Protein AF-A0A3D3EWW7-F1 (afdb_monomer_lite)

Secondary structure (DSSP, 8-state):
------GGG---TTS-HHHHHHHHHHHHHHH------SSSSS-HHHHTTSS--GGGGGS-SSS-S----HHHHHHHHIIIII---THHHHHHHHHHHHHHHTT-HHHHHHHHHHHHHHHHHHHHHHHHHHGGG--EE-SSEEEETTEEEEEEETTEEEE-----PPPPTT-TT---GGGHHHHHHHHHHHHHHH--

Sequence (196 aa):
MQISVTLYKYLGPFRSRFMLVDLIDSLSRILKLPYCETGVYPCDKFDRGVCRGWCLALATSQESKHEHDLEKLDALLKEAYLHPNNGIYEMVQKQREAYFEELEFAKADLLDDELRLLQSYREWLNFLYVAKNLQYSSKLYEIESGQLKSARINGKNHHFVIDKPMYRENESLALPLAGMDEMKIIYDYIREQSHA

Foldseek 3Di:
DDPCPDPVCDPPLLNDPVLVVVLVLLLCQQVLADDDPDPDPPDPCVVVVSHVRVVVCVDPDDDDPDPDDVVVNVVSCCVSQQDLDCVSLVVLVVVLVVCVVVVVPVVSVVSVVVSVSSVSSSVLNVLLQCLQVDWDDDPAFTAHRLATQWGQDPNDIDGDDDDRDDDDPVCNRDDDPVCSVSSVVSVVVVVVVVVD

Structure (mmCIF, N/CA/C/O backbone):
data_AF-A0A3D3EWW7-F1
#
_entry.id   AF-A0A3D3EWW7-F1
#
loop_
_atom_site.group_PDB
_atom_site.id
_atom_site.type_symbol
_atom_site.label_atom_id
_atom_site.label_alt_id
_atom_site.label_comp_id
_atom_site.label_asym_id
_atom_site.label_entity_id
_atom_site.label_seq_id
_atom_site.pdbx_PDB_ins_code
_atom_site.Cartn_x
_atom_site.Cartn_y
_atom_site.Cartn_z
_atom_site.occupancy
_atom_site.B_iso_or_equiv
_atom_site.auth_seq_id
_atom_site.auth_comp_id
_atom_site.auth_asym_id
_atom_site.auth_atom_id
_atom_site.pdbx_PDB_model_num
ATOM 1 N N . MET A 1 1 ? -21.213 -27.337 14.039 1.00 32.69 1 MET A N 1
ATOM 2 C CA . MET A 1 1 ? -21.327 -26.043 13.335 1.00 32.69 1 MET A CA 1
ATOM 3 C C . MET A 1 1 ? -19.933 -25.659 12.855 1.00 32.69 1 MET A C 1
ATOM 5 O O . MET A 1 1 ? -19.183 -25.035 13.589 1.00 32.69 1 MET A O 1
ATOM 9 N N . GLN A 1 2 ? -19.525 -26.178 11.695 1.00 26.50 2 GLN A N 1
ATOM 10 C CA . GLN A 1 2 ? -18.205 -25.919 11.115 1.00 26.50 2 GLN A CA 1
ATOM 11 C C . GLN A 1 2 ? -18.279 -24.623 10.312 1.00 26.50 2 GLN A C 1
ATOM 13 O O . GLN A 1 2 ? -18.881 -24.582 9.244 1.00 26.50 2 GLN A O 1
ATOM 18 N N . ILE A 1 3 ? -17.678 -23.562 10.841 1.00 28.95 3 ILE A N 1
ATOM 19 C CA . ILE A 1 3 ? -17.408 -22.345 10.080 1.00 28.95 3 ILE A CA 1
ATOM 20 C C . ILE A 1 3 ? -16.153 -22.636 9.251 1.00 28.95 3 ILE A C 1
ATOM 22 O O . ILE A 1 3 ? -15.035 -22.335 9.654 1.00 28.95 3 ILE A O 1
ATOM 26 N N . SER A 1 4 ? -16.324 -23.294 8.103 1.00 30.66 4 SER A N 1
ATOM 27 C CA . SER A 1 4 ? -15.284 -23.361 7.077 1.00 30.66 4 SER A CA 1
ATOM 28 C C . SER A 1 4 ? -15.350 -22.079 6.245 1.00 30.66 4 SER A C 1
ATOM 30 O O . SER A 1 4 ? -15.870 -22.072 5.128 1.00 30.66 4 SER A O 1
ATOM 32 N N . VAL A 1 5 ? -14.863 -20.965 6.799 1.00 38.50 5 VAL A N 1
ATOM 33 C CA . VAL A 1 5 ? -14.570 -19.786 5.976 1.00 38.50 5 VAL A CA 1
ATOM 34 C C . VAL A 1 5 ? -13.307 -20.112 5.196 1.00 38.50 5 VAL A C 1
ATOM 36 O O . VAL A 1 5 ? -12.191 -20.162 5.697 1.00 38.50 5 VAL A O 1
ATOM 39 N N . THR A 1 6 ? -13.547 -20.444 3.945 1.00 36.12 6 THR A N 1
ATOM 40 C CA . THR A 1 6 ? -12.596 -20.813 2.914 1.00 36.12 6 THR A CA 1
ATOM 41 C C . THR A 1 6 ? -11.447 -19.812 2.785 1.00 36.12 6 THR A C 1
ATOM 43 O O . THR A 1 6 ? -11.619 -18.729 2.222 1.00 36.12 6 THR A O 1
ATOM 46 N N . LEU A 1 7 ? -10.261 -20.226 3.244 1.00 41.25 7 LEU A N 1
ATOM 47 C CA . LEU A 1 7 ? -8.978 -19.510 3.168 1.00 41.25 7 LEU A CA 1
ATOM 48 C C . LEU A 1 7 ? -8.615 -19.048 1.739 1.00 41.25 7 LEU A C 1
ATOM 50 O O . LEU A 1 7 ? -7.883 -18.083 1.564 1.00 41.25 7 LEU A O 1
ATOM 54 N N . TYR A 1 8 ? -9.161 -19.691 0.699 1.00 41.56 8 TYR A N 1
ATOM 55 C CA . TYR A 1 8 ? -8.890 -19.349 -0.702 1.00 41.56 8 TYR A CA 1
ATOM 56 C C . TYR A 1 8 ? -9.584 -18.070 -1.201 1.00 41.56 8 TYR A C 1
ATOM 58 O O . TYR A 1 8 ? -9.239 -17.595 -2.285 1.00 41.56 8 TYR A O 1
ATOM 66 N N . LYS A 1 9 ? -10.543 -17.508 -0.448 1.00 42.47 9 LYS A N 1
ATOM 67 C CA . LYS A 1 9 ? -11.195 -16.222 -0.769 1.00 42.47 9 LYS A CA 1
ATOM 68 C C . LYS A 1 9 ? -10.559 -15.028 -0.061 1.00 42.47 9 LYS A C 1
ATOM 70 O O . LYS A 1 9 ? -10.796 -13.898 -0.477 1.00 42.47 9 LYS A O 1
ATOM 75 N N . TYR A 1 10 ? -9.774 -15.261 0.991 1.00 46.62 10 TYR A N 1
ATOM 76 C CA . TYR A 1 10 ? -9.160 -14.175 1.736 1.00 46.62 10 TYR A CA 1
ATOM 77 C C . TYR A 1 10 ? -7.930 -13.656 0.985 1.00 46.62 10 TYR A C 1
ATOM 79 O O . TYR A 1 10 ? -7.008 -14.404 0.662 1.00 46.62 10 TYR A O 1
ATOM 87 N N . LEU A 1 11 ? -7.967 -12.373 0.641 1.00 55.47 11 LEU A N 1
ATOM 88 C CA . LEU A 1 11 ? -7.085 -11.715 -0.326 1.00 55.47 11 LEU A CA 1
ATOM 89 C C . LEU A 1 11 ? -6.016 -10.844 0.341 1.00 55.47 11 LEU A C 1
ATOM 91 O O . LEU A 1 11 ? -5.484 -9.920 -0.272 1.00 55.47 11 LEU A O 1
ATOM 95 N N . GLY A 1 12 ? -5.707 -11.142 1.606 1.00 61.72 12 GLY A N 1
ATOM 96 C CA . GLY A 1 12 ? -4.858 -10.280 2.414 1.00 61.72 12 GLY A CA 1
ATOM 97 C C . GLY A 1 12 ? -5.477 -8.883 2.581 1.00 61.72 12 GLY A C 1
ATOM 98 O O . GLY A 1 12 ? -6.665 -8.688 2.310 1.00 61.72 12 GLY A O 1
ATOM 99 N N . PRO A 1 13 ? -4.681 -7.892 2.999 1.00 65.12 13 PRO A N 1
ATOM 100 C CA . PRO A 1 13 ? -5.158 -6.523 3.187 1.00 65.12 13 PRO A CA 1
ATOM 101 C C . PRO A 1 13 ? -5.580 -5.840 1.887 1.00 65.12 13 PRO A C 1
ATOM 103 O O . PRO A 1 13 ? -6.449 -4.984 1.900 1.00 65.12 13 PRO A O 1
ATOM 106 N N . PHE A 1 14 ? -5.051 -6.266 0.745 1.00 71.50 14 PHE A N 1
ATOM 107 C CA . PHE A 1 14 ? -5.232 -5.569 -0.528 1.00 71.50 14 PHE A CA 1
ATOM 108 C C . PHE A 1 14 ? -6.586 -5.826 -1.205 1.00 71.50 14 PHE A C 1
ATOM 110 O O . PHE A 1 14 ? -6.882 -5.204 -2.221 1.00 71.50 14 PHE A O 1
ATOM 117 N N . ARG A 1 15 ? -7.418 -6.731 -0.655 1.00 68.69 15 ARG A N 1
ATOM 118 C CA . ARG A 1 15 ? -8.806 -7.052 -1.070 1.00 68.69 15 ARG A CA 1
ATOM 119 C C . ARG A 1 15 ? -9.013 -7.459 -2.546 1.00 68.69 15 ARG A C 1
ATOM 121 O O . ARG A 1 15 ? -10.103 -7.906 -2.892 1.00 68.69 15 ARG A O 1
ATOM 128 N N . SER A 1 16 ? -7.992 -7.380 -3.401 1.00 78.06 16 SER A N 1
ATOM 129 C CA . SER A 1 16 ? -8.015 -7.719 -4.826 1.00 78.06 16 SER A CA 1
ATOM 130 C C . SER A 1 16 ? -6.692 -8.349 -5.266 1.00 78.06 16 SER A C 1
ATOM 132 O O . SER A 1 16 ? -5.618 -7.779 -5.095 1.00 78.06 16 SER A O 1
ATOM 134 N N . ARG A 1 17 ? -6.776 -9.542 -5.869 1.00 76.00 17 ARG A N 1
ATOM 135 C CA . ARG A 1 17 ? -5.625 -10.266 -6.442 1.00 76.00 17 ARG A CA 1
ATOM 136 C C . ARG A 1 17 ? -5.117 -9.567 -7.693 1.00 76.00 17 ARG A C 1
ATOM 138 O O . ARG A 1 17 ? -3.917 -9.534 -7.915 1.00 76.00 17 ARG A O 1
ATOM 145 N N . PHE A 1 18 ? -6.044 -9.020 -8.473 1.00 82.56 18 PHE A N 1
ATOM 146 C CA . PHE A 1 18 ? -5.743 -8.303 -9.705 1.00 82.56 18 PHE A CA 1
ATOM 147 C C . PHE A 1 18 ? -4.903 -7.067 -9.406 1.00 82.56 18 PHE A C 1
ATOM 149 O O . PHE A 1 18 ? -3.840 -6.923 -9.980 1.00 82.56 18 PHE A O 1
ATOM 156 N N . MET A 1 19 ? -5.273 -6.301 -8.376 1.00 84.75 19 MET A N 1
ATOM 157 C CA . MET A 1 19 ? -4.504 -5.131 -7.942 1.00 84.75 19 MET A CA 1
ATOM 158 C C . MET A 1 19 ? -3.043 -5.472 -7.607 1.00 84.75 19 MET A C 1
ATOM 160 O O . MET A 1 19 ? -2.137 -4.768 -8.035 1.00 84.75 19 MET A O 1
ATOM 164 N N . LEU A 1 20 ? -2.792 -6.576 -6.895 1.00 85.00 20 LEU A N 1
ATOM 165 C CA . LEU A 1 20 ? -1.422 -7.012 -6.601 1.00 85.00 20 LEU A CA 1
ATOM 166 C C . LEU A 1 20 ? -0.667 -7.501 -7.839 1.00 85.00 20 LEU A C 1
ATOM 168 O O . LEU A 1 20 ? 0.523 -7.232 -7.964 1.00 85.00 20 LEU A O 1
ATOM 172 N N . VAL A 1 21 ? -1.333 -8.232 -8.734 1.00 86.12 21 VAL A N 1
ATOM 173 C CA . VAL A 1 21 ? -0.719 -8.713 -9.979 1.00 86.12 21 VAL A CA 1
ATOM 174 C C . VAL A 1 21 ? -0.348 -7.535 -10.875 1.00 86.12 21 VAL A C 1
ATOM 176 O O . VAL A 1 21 ? 0.798 -7.454 -11.307 1.00 86.12 21 VAL A O 1
ATOM 179 N N . ASP A 1 22 ? -1.275 -6.599 -11.073 1.00 88.25 22 ASP A N 1
ATOM 180 C CA . ASP A 1 22 ? -1.065 -5.386 -11.861 1.00 88.25 22 ASP A CA 1
ATOM 181 C C . ASP A 1 22 ? 0.068 -4.549 -11.259 1.00 88.25 22 ASP A C 1
ATOM 183 O O . ASP A 1 22 ? 0.921 -4.037 -11.977 1.00 88.25 22 ASP A O 1
ATOM 187 N N . LEU A 1 23 ? 0.135 -4.459 -9.925 1.00 89.69 23 LEU A N 1
ATOM 188 C CA . LEU A 1 23 ? 1.190 -3.723 -9.236 1.00 89.69 23 LEU A CA 1
ATOM 189 C C . LEU A 1 23 ? 2.559 -4.366 -9.461 1.00 89.69 23 LEU A C 1
ATOM 191 O O . LEU A 1 23 ? 3.521 -3.661 -9.765 1.00 89.69 23 LEU A O 1
ATOM 195 N N . ILE A 1 24 ? 2.661 -5.686 -9.281 1.00 88.50 24 ILE A N 1
ATOM 196 C CA . ILE A 1 24 ? 3.909 -6.424 -9.496 1.00 88.50 24 ILE A CA 1
ATOM 197 C C . ILE A 1 24 ? 4.363 -6.245 -10.943 1.00 88.50 24 ILE A C 1
ATOM 199 O O . ILE A 1 24 ? 5.545 -5.995 -11.179 1.00 88.50 24 ILE A O 1
ATOM 203 N N . ASP A 1 25 ? 3.441 -6.329 -11.900 1.00 87.25 25 ASP A N 1
ATOM 204 C CA . ASP A 1 25 ? 3.731 -6.126 -13.315 1.00 87.25 25 ASP A CA 1
ATOM 205 C C . ASP A 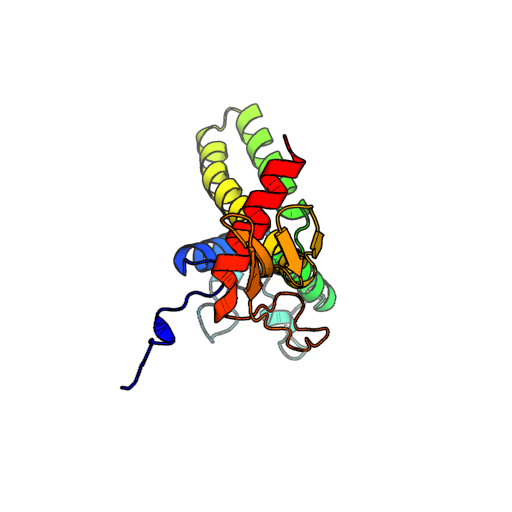1 25 ? 4.212 -4.689 -13.593 1.00 87.25 25 ASP A C 1
ATOM 207 O O . ASP A 1 25 ? 5.295 -4.507 -14.155 1.00 87.25 25 ASP A O 1
ATOM 211 N N . SER A 1 26 ? 3.507 -3.664 -13.099 1.00 89.00 26 SER A N 1
ATOM 212 C CA . SER A 1 26 ? 3.924 -2.258 -13.207 1.00 89.00 26 SER A CA 1
ATOM 213 C C . SER A 1 26 ? 5.306 -2.015 -12.595 1.00 89.00 26 SER A C 1
ATOM 215 O O . SER A 1 26 ? 6.194 -1.496 -13.271 1.00 89.00 26 SER A O 1
ATOM 217 N N . LEU A 1 27 ? 5.548 -2.441 -11.352 1.00 89.19 27 LEU A N 1
ATOM 218 C CA . LEU A 1 27 ? 6.852 -2.291 -10.692 1.00 89.19 27 LEU A CA 1
ATOM 219 C C . LEU A 1 27 ? 7.960 -3.030 -11.447 1.00 89.19 27 LEU A C 1
ATOM 221 O O . LEU A 1 27 ? 9.079 -2.525 -11.567 1.00 89.19 27 LEU A O 1
ATOM 225 N N . SER A 1 28 ? 7.648 -4.200 -12.000 1.00 87.56 28 SER A N 1
ATOM 226 C CA . SER A 1 28 ? 8.595 -4.981 -12.791 1.00 87.56 28 SER A CA 1
ATOM 227 C C . SER A 1 28 ? 8.947 -4.301 -14.100 1.00 87.56 28 SER A C 1
ATOM 229 O O . SER A 1 28 ? 10.123 -4.287 -14.451 1.00 87.56 28 SER A O 1
ATOM 231 N N . ARG A 1 29 ? 7.991 -3.667 -14.785 1.00 85.81 29 ARG A N 1
ATOM 232 C CA . ARG A 1 29 ? 8.269 -2.855 -15.979 1.00 85.81 29 ARG A CA 1
ATOM 233 C C . ARG A 1 29 ? 9.083 -1.606 -15.647 1.00 85.81 29 ARG A C 1
ATOM 235 O O . ARG A 1 29 ? 10.089 -1.348 -16.305 1.00 85.81 29 ARG A O 1
ATOM 242 N N . ILE A 1 30 ? 8.679 -0.866 -14.614 1.00 87.81 30 ILE A N 1
ATOM 243 C CA . ILE A 1 30 ? 9.285 0.415 -14.223 1.00 87.81 30 ILE A CA 1
ATOM 244 C C . ILE A 1 30 ? 10.738 0.223 -13.768 1.00 87.81 30 ILE A C 1
ATOM 246 O O . ILE A 1 30 ? 11.650 0.899 -14.242 1.00 87.81 30 ILE A O 1
ATOM 250 N N . LEU A 1 31 ? 10.974 -0.721 -12.855 1.00 86.81 31 LEU A N 1
ATOM 251 C CA . LEU A 1 31 ? 12.282 -0.923 -12.223 1.00 86.81 31 LEU A CA 1
ATOM 252 C C . LEU A 1 31 ? 13.115 -2.025 -12.893 1.00 86.81 31 LEU A C 1
ATOM 254 O O . LEU A 1 31 ? 14.290 -2.210 -12.555 1.00 86.81 31 LEU A O 1
ATOM 258 N N . LYS A 1 32 ? 12.536 -2.744 -13.865 1.00 85.88 32 LYS A N 1
ATOM 259 C CA . LYS A 1 32 ? 13.115 -3.946 -14.488 1.00 85.88 32 LYS A CA 1
ATOM 260 C C . LYS A 1 32 ? 13.432 -5.038 -13.456 1.00 85.88 32 LYS A C 1
ATOM 262 O O . LYS A 1 32 ? 14.490 -5.677 -13.517 1.00 85.88 32 LYS A O 1
ATOM 267 N N . LEU A 1 33 ? 12.539 -5.201 -12.476 1.00 85.69 33 LEU A N 1
ATOM 268 C CA . LEU A 1 33 ? 12.623 -6.209 -11.411 1.00 85.69 33 LEU A CA 1
ATOM 269 C C . LEU A 1 33 ? 12.323 -7.622 -11.943 1.00 85.69 33 LEU A C 1
ATOM 271 O O . LEU A 1 33 ? 11.730 -7.773 -13.015 1.00 85.69 33 LEU A O 1
ATOM 275 N N . PRO A 1 34 ? 12.755 -8.679 -11.230 1.00 79.75 34 PRO A N 1
ATOM 276 C CA . PRO A 1 34 ? 12.500 -10.044 -11.663 1.00 79.75 34 PRO A CA 1
ATOM 277 C C . PRO A 1 34 ? 11.019 -10.412 -11.483 1.00 79.75 34 PRO A C 1
ATOM 279 O O . PRO A 1 34 ? 10.541 -10.580 -10.365 1.00 79.75 34 PRO A O 1
ATOM 282 N N . TYR A 1 35 ? 10.319 -10.603 -12.602 1.00 80.75 35 TYR A N 1
ATOM 283 C CA . TYR A 1 35 ? 8.967 -11.170 -12.668 1.00 80.75 35 TYR A CA 1
ATOM 284 C C . TYR A 1 35 ? 8.938 -12.314 -13.685 1.00 80.75 35 TYR A C 1
ATOM 286 O O . TYR A 1 35 ? 8.531 -12.165 -14.844 1.00 80.75 35 TYR A O 1
ATOM 294 N N . CYS A 1 36 ? 9.494 -13.450 -13.264 1.00 77.38 36 CYS A N 1
ATOM 295 C CA . CYS A 1 36 ? 9.668 -14.639 -14.092 1.00 77.38 36 CYS A CA 1
ATOM 296 C C . CYS A 1 36 ? 8.419 -15.523 -14.014 1.00 77.38 36 CYS A C 1
ATOM 298 O O . CYS A 1 36 ? 8.051 -15.987 -12.940 1.00 77.38 36 CYS A O 1
ATOM 300 N N . GLU A 1 37 ? 7.781 -15.768 -15.155 1.00 70.38 37 GLU A N 1
ATOM 301 C CA . GLU A 1 37 ? 6.588 -16.626 -15.256 1.00 70.38 37 GLU A CA 1
ATOM 302 C C . GLU A 1 37 ? 6.952 -18.101 -15.484 1.00 70.38 37 GLU A C 1
ATOM 304 O O . GLU A 1 37 ? 6.165 -19.001 -15.202 1.00 70.38 37 GLU A O 1
ATOM 309 N N . THR A 1 38 ? 8.163 -18.352 -15.987 1.00 71.00 38 THR A N 1
ATOM 310 C CA . THR A 1 38 ? 8.662 -19.675 -16.366 1.00 71.00 38 THR A CA 1
ATOM 311 C C . THR A 1 38 ? 9.869 -20.075 -15.525 1.00 71.00 38 THR A C 1
ATOM 313 O O . THR A 1 38 ? 10.679 -19.231 -15.154 1.00 71.00 38 THR A O 1
ATOM 316 N N . GLY A 1 39 ? 10.044 -21.378 -15.291 1.00 66.81 39 GLY A N 1
ATOM 317 C CA . GLY A 1 39 ? 11.230 -21.935 -14.623 1.00 66.81 39 GLY A CA 1
ATOM 318 C C . GLY A 1 39 ? 12.451 -22.142 -15.532 1.00 66.81 39 GLY A C 1
ATOM 319 O O . GLY A 1 39 ? 13.416 -22.766 -15.103 1.00 66.81 39 GLY A O 1
ATOM 320 N N . VAL A 1 40 ? 12.395 -21.677 -16.785 1.00 73.75 40 VAL A N 1
ATOM 321 C CA . VAL A 1 40 ? 13.492 -21.758 -17.763 1.00 73.75 40 VAL A CA 1
ATOM 322 C C . VAL A 1 40 ? 14.215 -20.412 -17.809 1.00 73.75 40 VAL A C 1
ATOM 324 O O . VAL A 1 40 ? 13.559 -19.371 -17.909 1.00 73.75 40 VAL A O 1
ATOM 327 N N . TYR A 1 41 ? 15.547 -20.439 -17.731 1.00 72.19 41 TYR A N 1
ATOM 328 C CA . TYR A 1 41 ? 16.400 -19.251 -17.638 1.00 72.19 41 TYR A CA 1
ATOM 329 C C . TYR A 1 41 ? 17.608 -19.352 -18.587 1.00 72.19 41 TYR A C 1
ATOM 331 O O . TYR A 1 41 ? 18.168 -20.446 -18.689 1.00 72.19 41 TYR A O 1
ATOM 339 N N . PRO A 1 42 ? 18.055 -18.240 -19.213 1.00 74.62 42 PRO A N 1
ATOM 340 C CA . PRO A 1 42 ? 17.382 -16.935 -19.307 1.00 74.62 42 PRO A CA 1
ATOM 341 C C . PRO A 1 42 ? 16.050 -17.026 -20.070 1.00 74.62 42 PRO A C 1
ATOM 343 O O . PRO A 1 42 ? 15.865 -17.896 -20.914 1.00 74.62 42 PRO A O 1
ATOM 346 N N . CYS A 1 43 ? 15.091 -16.165 -19.725 1.00 78.94 43 CYS A N 1
ATOM 347 C CA . CYS A 1 43 ? 13.755 -16.162 -20.328 1.00 78.94 43 CYS A CA 1
ATOM 348 C C . CYS A 1 43 ? 13.614 -15.063 -21.392 1.00 78.94 43 CYS A C 1
ATOM 350 O O . CYS A 1 43 ? 14.335 -14.068 -21.350 1.00 78.94 43 CYS A O 1
ATOM 352 N N . ASP A 1 44 ? 12.602 -15.171 -22.259 1.00 81.31 44 ASP A N 1
ATOM 353 C CA . ASP A 1 44 ? 12.264 -14.184 -23.305 1.00 81.31 44 ASP A CA 1
ATOM 354 C C . ASP A 1 44 ? 12.228 -12.722 -22.816 1.00 81.31 44 ASP A C 1
ATOM 356 O O . ASP A 1 44 ? 12.466 -11.789 -23.582 1.00 81.31 44 ASP A O 1
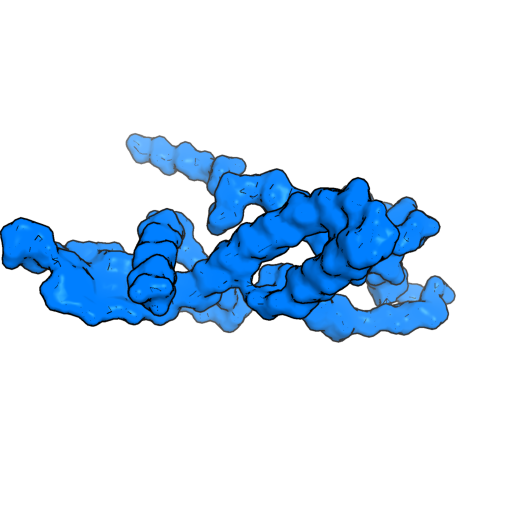ATOM 360 N N . LYS A 1 45 ? 11.911 -12.484 -21.535 1.00 79.00 45 LYS A N 1
ATOM 361 C CA . LYS A 1 45 ? 11.870 -11.130 -20.957 1.00 79.00 45 LYS A CA 1
ATOM 362 C C . LYS A 1 45 ? 13.258 -10.489 -20.861 1.00 79.00 45 LYS A C 1
ATOM 364 O O . LYS A 1 45 ? 13.353 -9.262 -20.903 1.00 79.00 45 LYS A O 1
ATOM 369 N N . PHE A 1 46 ? 14.310 -11.291 -20.707 1.00 79.81 46 PHE A N 1
ATOM 370 C CA . PHE A 1 46 ? 15.688 -10.812 -20.763 1.00 79.81 46 PHE A CA 1
ATOM 371 C C . PHE A 1 46 ? 16.046 -10.386 -22.189 1.00 79.81 46 PHE A C 1
ATOM 373 O O . PHE A 1 46 ? 16.467 -9.249 -22.387 1.00 79.81 46 PHE A O 1
ATOM 380 N N . ASP A 1 47 ? 15.754 -11.234 -23.178 1.00 78.94 47 ASP A N 1
ATOM 381 C CA . ASP A 1 47 ? 16.053 -10.957 -24.590 1.00 78.94 47 ASP A CA 1
ATOM 382 C C . ASP A 1 47 ? 15.301 -9.724 -25.112 1.00 78.94 47 ASP A C 1
ATOM 384 O O . ASP A 1 47 ? 15.825 -8.943 -25.904 1.00 78.94 47 ASP A O 1
ATOM 388 N N . ARG A 1 48 ? 14.084 -9.487 -24.610 1.00 81.50 48 ARG A N 1
ATOM 389 C CA . ARG A 1 48 ? 13.278 -8.292 -24.918 1.00 81.50 48 ARG A CA 1
ATOM 390 C C . ARG A 1 48 ? 13.670 -7.049 -24.106 1.00 81.50 48 ARG A C 1
ATOM 392 O O . ARG A 1 48 ? 13.029 -6.010 -24.243 1.00 81.50 48 ARG A O 1
ATOM 399 N N . GLY A 1 49 ? 14.674 -7.133 -23.230 1.00 77.38 49 GLY A N 1
ATOM 400 C CA . GLY A 1 49 ? 15.152 -6.012 -22.411 1.00 77.38 49 GLY A CA 1
ATOM 401 C C . GLY A 1 49 ? 14.175 -5.528 -21.327 1.00 77.38 49 GLY A C 1
ATOM 402 O O . GLY A 1 49 ? 14.354 -4.426 -20.786 1.00 77.38 49 GLY A O 1
ATOM 403 N N . VAL A 1 50 ? 13.155 -6.334 -21.008 1.00 79.94 50 VAL A N 1
ATOM 404 C CA . VAL A 1 50 ? 12.110 -6.048 -20.007 1.00 79.94 50 VAL A CA 1
ATOM 405 C C . VAL A 1 50 ? 12.648 -6.248 -18.588 1.00 79.94 50 VAL A C 1
ATOM 407 O O . VAL A 1 50 ? 12.335 -5.479 -17.687 1.00 79.94 50 VAL A O 1
ATOM 410 N N . CYS A 1 51 ? 13.508 -7.247 -18.392 1.00 81.19 51 CYS A N 1
ATOM 411 C CA . CYS A 1 51 ? 14.181 -7.529 -17.124 1.00 81.19 51 CYS A CA 1
ATOM 412 C C . CYS A 1 51 ? 15.690 -7.301 -17.265 1.00 81.19 51 CYS A C 1
ATOM 414 O O . CYS A 1 51 ? 16.257 -7.524 -18.332 1.00 81.19 51 CYS A O 1
ATOM 416 N N . ARG A 1 52 ? 16.369 -6.919 -16.175 1.00 79.62 52 ARG A N 1
ATOM 417 C CA . ARG A 1 52 ? 17.841 -6.793 -16.154 1.00 79.62 52 ARG A CA 1
ATOM 418 C C . ARG A 1 52 ? 18.585 -8.130 -16.180 1.00 79.62 52 ARG A C 1
ATOM 420 O O . ARG A 1 52 ? 19.805 -8.116 -16.172 1.00 79.62 52 ARG A O 1
ATOM 427 N N . GLY A 1 53 ? 17.880 -9.261 -16.190 1.00 78.94 53 GLY A N 1
ATOM 428 C CA . GLY A 1 53 ? 18.517 -10.577 -16.182 1.00 78.94 53 GLY A CA 1
ATOM 429 C C . GLY A 1 53 ? 19.066 -10.965 -14.812 1.00 78.94 53 GLY A C 1
ATOM 430 O O . GLY A 1 53 ? 20.099 -11.612 -14.737 1.00 78.94 53 GLY A O 1
ATOM 431 N N . TRP A 1 54 ? 18.371 -10.618 -13.721 1.00 79.56 54 TRP A N 1
ATOM 432 C CA . TRP A 1 54 ? 18.790 -10.942 -12.345 1.00 79.56 54 TRP A CA 1
ATOM 433 C C . TRP A 1 54 ? 19.098 -12.433 -12.119 1.00 79.56 54 TRP A C 1
ATOM 435 O O . TRP A 1 54 ? 19.952 -12.767 -11.305 1.00 79.56 54 TRP A O 1
ATOM 445 N N . CYS A 1 55 ? 18.446 -13.328 -12.871 1.00 77.88 55 CYS A N 1
ATOM 446 C CA . CYS A 1 55 ? 18.726 -14.767 -12.851 1.00 77.88 55 CYS A CA 1
ATOM 447 C C . CYS A 1 55 ? 20.148 -15.124 -13.318 1.00 77.88 55 CYS A C 1
ATOM 449 O O . CYS A 1 55 ? 20.706 -16.105 -12.836 1.00 77.88 55 CYS A O 1
ATOM 451 N N . LEU A 1 56 ? 20.757 -14.322 -14.195 1.00 75.12 56 LEU A N 1
ATOM 452 C CA . LEU A 1 56 ? 22.118 -14.541 -14.688 1.00 75.12 56 LEU A CA 1
ATOM 453 C C . LEU A 1 56 ? 23.167 -14.299 -13.597 1.00 75.12 56 LEU A C 1
ATOM 455 O O . LEU A 1 56 ? 24.190 -14.970 -13.589 1.00 75.12 56 LEU A O 1
ATOM 459 N N . ALA A 1 57 ? 22.888 -13.420 -12.627 1.00 69.88 57 ALA A N 1
ATOM 460 C CA . ALA A 1 57 ? 23.769 -13.218 -11.472 1.00 69.88 57 ALA A CA 1
ATOM 461 C C . ALA A 1 57 ? 23.774 -14.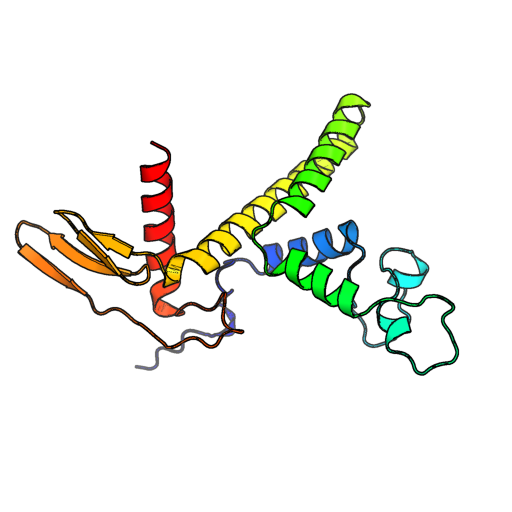398 -10.490 1.00 69.88 57 ALA A C 1
ATOM 463 O O . ALA A 1 57 ? 24.688 -14.521 -9.680 1.00 69.88 57 ALA A O 1
ATOM 464 N N . LEU A 1 58 ? 22.756 -15.259 -10.551 1.00 68.69 58 LEU A N 1
ATOM 465 C CA . LEU A 1 58 ? 22.667 -16.472 -9.738 1.00 68.69 58 LEU A CA 1
ATOM 466 C C . LEU A 1 58 ? 23.293 -17.692 -10.441 1.00 68.69 58 LEU A C 1
ATOM 468 O O . LEU A 1 58 ? 23.422 -18.747 -9.821 1.00 68.69 58 LEU A O 1
ATOM 472 N N . ALA A 1 59 ? 23.678 -17.570 -11.719 1.00 62.91 59 ALA A N 1
ATOM 473 C CA . ALA A 1 59 ? 24.322 -18.640 -12.474 1.00 62.91 59 ALA A CA 1
ATOM 474 C C . ALA A 1 59 ? 25.818 -18.746 -12.121 1.00 62.91 59 ALA A C 1
ATOM 476 O O . ALA A 1 59 ? 26.522 -17.747 -11.975 1.00 62.91 59 ALA A O 1
ATOM 477 N N . THR A 1 60 ? 26.331 -19.971 -11.986 1.00 54.72 60 THR A N 1
ATOM 478 C CA . THR A 1 60 ? 27.732 -20.224 -11.622 1.00 54.72 60 THR A CA 1
ATOM 479 C C . THR A 1 60 ? 28.711 -19.772 -12.718 1.00 54.72 60 THR A C 1
ATOM 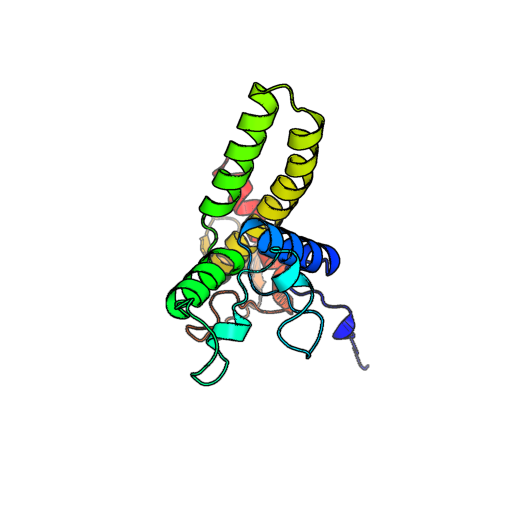481 O O . THR A 1 60 ? 28.876 -20.430 -13.740 1.00 54.72 60 THR A O 1
ATOM 484 N N . SER A 1 61 ? 29.351 -18.628 -12.465 1.00 52.66 61 SER A N 1
ATOM 485 C CA . SER A 1 61 ? 30.741 -18.231 -12.769 1.00 52.66 61 SER A CA 1
ATOM 486 C C . SER A 1 61 ? 31.346 -18.333 -14.184 1.00 52.66 61 SER A C 1
ATOM 488 O O . SER A 1 61 ? 32.564 -18.177 -14.282 1.00 52.66 61 SER A O 1
ATOM 490 N N . GLN A 1 62 ? 30.595 -18.466 -15.288 1.00 50.22 62 GLN A N 1
ATOM 491 C CA . GLN A 1 62 ? 31.212 -18.323 -16.631 1.00 50.22 62 GLN A CA 1
ATOM 492 C C . GLN A 1 62 ? 30.515 -17.435 -17.681 1.00 50.22 62 GLN A C 1
ATOM 494 O O . GLN A 1 62 ? 31.118 -17.222 -18.730 1.00 50.22 62 GLN A O 1
ATOM 499 N N . GLU A 1 63 ? 29.349 -16.821 -17.436 1.00 45.66 63 GLU A N 1
ATOM 500 C CA . GLU A 1 63 ? 28.589 -16.193 -18.544 1.00 45.66 63 GLU A CA 1
ATOM 501 C C . GLU A 1 63 ? 28.008 -14.784 -18.331 1.00 45.66 63 GLU A C 1
ATOM 503 O O . GLU A 1 63 ? 27.149 -14.360 -19.101 1.00 45.66 63 GLU A O 1
ATOM 508 N N . SER A 1 64 ? 28.492 -13.968 -17.390 1.00 46.75 64 SER A N 1
ATOM 509 C CA . SER A 1 64 ? 28.067 -12.558 -17.392 1.00 46.75 64 SER A CA 1
ATOM 510 C C . SER A 1 64 ? 29.177 -11.577 -17.045 1.00 46.75 64 SER A C 1
ATOM 512 O O . SER A 1 64 ? 29.622 -11.476 -15.909 1.00 46.75 64 SER A O 1
ATOM 514 N N . LYS A 1 65 ? 29.529 -10.729 -18.022 1.00 49.56 65 LYS A N 1
ATOM 515 C CA . LYS A 1 65 ? 30.216 -9.438 -17.808 1.00 49.56 65 LYS A CA 1
ATOM 516 C C . LYS A 1 65 ? 29.381 -8.442 -16.982 1.00 49.56 65 LYS A C 1
ATOM 518 O O . LYS A 1 65 ? 29.800 -7.305 -16.787 1.00 49.56 65 LYS A O 1
ATOM 523 N N . HIS A 1 66 ? 28.187 -8.837 -16.552 1.00 52.59 66 HIS A N 1
ATOM 524 C CA . HIS A 1 66 ? 27.287 -8.032 -15.752 1.00 52.59 66 HIS A CA 1
ATOM 525 C C . HIS A 1 66 ? 27.361 -8.501 -14.303 1.00 52.59 66 HIS A C 1
ATOM 527 O O . HIS A 1 66 ? 26.754 -9.495 -13.916 1.00 52.59 66 HIS A O 1
ATOM 533 N N . GLU A 1 67 ? 28.149 -7.783 -13.514 1.00 53.06 67 GLU A N 1
ATOM 534 C CA . GLU A 1 67 ? 28.125 -7.855 -12.059 1.00 53.06 67 GLU A CA 1
ATOM 535 C C . GLU A 1 67 ? 26.784 -7.259 -11.604 1.00 53.06 67 GLU A C 1
ATOM 537 O O . GLU A 1 67 ? 26.623 -6.042 -11.493 1.00 53.06 67 GLU A O 1
ATOM 542 N N . HIS A 1 68 ? 25.752 -8.096 -11.477 1.00 62.16 68 HIS A N 1
ATOM 543 C CA . HIS A 1 68 ? 24.495 -7.645 -10.893 1.00 62.16 68 HIS A CA 1
ATOM 544 C C . HIS A 1 68 ? 24.583 -7.798 -9.379 1.00 62.16 68 HIS A C 1
ATOM 546 O O . HIS A 1 68 ? 24.599 -8.901 -8.841 1.00 62.16 68 HIS A O 1
ATOM 552 N N . ASP A 1 69 ? 24.641 -6.652 -8.717 1.00 73.19 69 ASP A N 1
ATOM 553 C CA . ASP A 1 69 ? 24.671 -6.516 -7.271 1.00 73.19 69 ASP A CA 1
ATOM 554 C C . ASP A 1 69 ? 23.348 -7.016 -6.650 1.00 73.19 69 ASP A C 1
ATOM 556 O O . ASP A 1 69 ? 22.278 -6.426 -6.846 1.00 73.19 69 ASP A O 1
ATOM 560 N N . LEU A 1 70 ? 23.413 -8.144 -5.935 1.00 79.56 70 LEU A N 1
ATOM 561 C CA . LEU A 1 70 ? 22.270 -8.728 -5.226 1.00 79.56 70 LEU A CA 1
ATOM 562 C C . LEU A 1 70 ? 21.829 -7.865 -4.038 1.00 79.56 70 LEU A C 1
ATOM 564 O O . LEU A 1 70 ? 20.643 -7.864 -3.710 1.00 79.56 70 LEU A O 1
ATOM 568 N N . GLU A 1 71 ? 22.736 -7.101 -3.428 1.00 82.44 71 GLU A N 1
ATOM 569 C CA . GLU A 1 71 ? 22.392 -6.147 -2.368 1.00 82.44 71 GLU A CA 1
ATOM 570 C C . GLU A 1 71 ? 21.556 -5.007 -2.950 1.00 82.44 71 GLU A C 1
ATOM 572 O O . GLU A 1 71 ? 20.542 -4.606 -2.376 1.00 82.44 71 GLU A O 1
ATOM 577 N N . LYS A 1 72 ? 21.902 -4.551 -4.158 1.00 82.31 72 LYS A N 1
ATOM 578 C CA . LYS A 1 72 ? 21.085 -3.588 -4.903 1.00 82.31 72 LYS A CA 1
ATOM 579 C C . LYS A 1 72 ? 19.703 -4.139 -5.255 1.00 82.31 72 LYS A C 1
ATOM 581 O O . LYS A 1 72 ? 18.729 -3.390 -5.199 1.00 82.31 72 LYS A O 1
ATOM 586 N N . LEU A 1 73 ? 19.593 -5.417 -5.626 1.00 84.00 73 LEU A N 1
ATOM 587 C CA . LEU A 1 73 ? 18.291 -6.048 -5.864 1.00 84.00 73 LEU A CA 1
ATOM 588 C C . LEU A 1 73 ? 17.455 -6.099 -4.580 1.00 84.00 73 LEU A C 1
ATOM 590 O O . LEU A 1 73 ? 16.287 -5.721 -4.609 1.00 84.00 73 LEU A O 1
ATOM 594 N N . ASP A 1 74 ? 18.045 -6.532 -3.467 1.00 84.75 74 ASP A N 1
ATOM 595 C CA . ASP A 1 74 ? 17.377 -6.562 -2.163 1.00 84.75 74 ASP A CA 1
ATOM 596 C C . ASP A 1 74 ? 16.887 -5.164 -1.754 1.00 84.75 74 ASP A C 1
ATOM 598 O O . ASP A 1 74 ? 15.720 -5.001 -1.394 1.00 84.75 74 ASP A O 1
ATOM 602 N N . ALA A 1 75 ? 17.725 -4.135 -1.911 1.00 86.19 75 ALA A N 1
ATOM 603 C CA . ALA A 1 75 ? 17.344 -2.749 -1.652 1.00 86.19 75 ALA A CA 1
ATOM 604 C C . ALA A 1 75 ? 16.160 -2.295 -2.525 1.00 86.19 75 ALA A C 1
ATOM 606 O O . ALA A 1 75 ? 15.202 -1.729 -1.999 1.00 86.19 75 ALA A O 1
ATOM 607 N N . LEU A 1 76 ? 16.175 -2.596 -3.830 1.00 85.50 76 LEU A N 1
ATOM 608 C CA . LEU A 1 76 ? 15.074 -2.251 -4.737 1.00 85.50 76 LEU A CA 1
ATOM 609 C C . LEU A 1 76 ? 13.780 -2.997 -4.393 1.00 85.50 76 LEU A C 1
ATOM 611 O O . LEU A 1 76 ? 12.704 -2.412 -4.468 1.00 85.50 76 LEU A O 1
ATOM 615 N N . LEU A 1 77 ? 13.859 -4.274 -4.012 1.00 87.81 77 LEU A N 1
ATOM 616 C CA . LEU A 1 77 ? 12.686 -5.050 -3.601 1.00 87.81 77 LEU A CA 1
ATOM 617 C C . LEU A 1 77 ? 12.087 -4.500 -2.304 1.00 87.81 77 LEU A C 1
ATOM 619 O O . LEU A 1 77 ? 10.868 -4.348 -2.204 1.00 87.81 77 LEU A O 1
ATOM 623 N N . LYS A 1 78 ? 12.931 -4.158 -1.327 1.00 86.94 78 LYS A N 1
ATOM 624 C CA . LYS A 1 78 ? 12.491 -3.520 -0.082 1.00 86.94 78 LYS A CA 1
ATOM 625 C C . LYS A 1 78 ? 11.851 -2.165 -0.359 1.00 86.94 78 LYS A C 1
ATOM 627 O O . LYS A 1 78 ? 10.771 -1.894 0.157 1.00 86.94 78 LYS A O 1
ATOM 632 N N . GLU A 1 79 ? 12.470 -1.333 -1.191 1.00 85.81 79 GLU A N 1
ATOM 633 C CA . GLU A 1 79 ? 11.916 -0.032 -1.570 1.00 85.81 79 GLU A CA 1
ATOM 634 C C . GLU A 1 79 ? 10.568 -0.172 -2.286 1.00 85.81 79 GLU A C 1
ATOM 636 O O . GLU A 1 79 ? 9.621 0.530 -1.944 1.00 85.81 79 GLU A O 1
ATOM 641 N N . ALA A 1 80 ? 10.463 -1.105 -3.234 1.00 87.25 80 ALA A N 1
ATOM 642 C CA . ALA A 1 80 ? 9.273 -1.279 -4.056 1.00 87.25 80 ALA A CA 1
ATOM 643 C C . ALA A 1 80 ? 8.080 -1.873 -3.297 1.00 87.25 80 ALA A C 1
ATOM 645 O O . ALA A 1 80 ? 6.943 -1.463 -3.530 1.00 87.25 80 ALA A O 1
ATOM 646 N N . TYR A 1 81 ? 8.324 -2.837 -2.405 1.00 88.00 81 TYR A N 1
ATOM 647 C CA . TYR A 1 81 ? 7.247 -3.618 -1.793 1.00 88.00 81 TYR A CA 1
ATOM 648 C C . TYR A 1 81 ? 7.065 -3.383 -0.302 1.00 88.00 81 TYR A C 1
ATOM 650 O O . TYR A 1 81 ? 5.956 -3.590 0.188 1.00 88.00 81 TYR A O 1
ATOM 658 N N . LEU A 1 82 ? 8.113 -2.989 0.423 1.00 85.62 82 LEU A N 1
ATOM 659 C CA . LEU A 1 82 ? 8.051 -2.854 1.874 1.00 85.62 82 LEU A CA 1
ATOM 660 C C . LEU A 1 82 ? 7.993 -1.401 2.312 1.00 85.62 82 LEU A C 1
ATOM 662 O O . LEU A 1 82 ? 7.312 -1.121 3.277 1.00 85.62 82 LEU A O 1
ATOM 666 N N . HIS A 1 83 ? 8.646 -0.453 1.649 1.00 81.25 83 HIS A N 1
ATOM 667 C CA . HIS A 1 83 ? 8.667 0.918 2.154 1.00 81.25 83 HIS A CA 1
ATOM 668 C C . HIS A 1 83 ? 7.499 1.762 1.623 1.00 81.25 83 HIS A C 1
ATOM 670 O O . HIS A 1 83 ? 7.279 1.813 0.416 1.00 81.25 83 HIS A O 1
ATOM 676 N N . PRO A 1 84 ? 6.803 2.539 2.476 1.00 73.62 84 PRO A N 1
ATOM 677 C CA . PRO A 1 84 ? 5.797 3.499 2.018 1.00 73.62 84 PRO A CA 1
ATOM 678 C C . PRO A 1 84 ? 6.408 4.746 1.333 1.00 73.62 84 PRO A C 1
ATOM 680 O O . PRO A 1 84 ? 5.750 5.775 1.214 1.00 73.62 84 PRO A O 1
ATOM 683 N N . ASN A 1 85 ? 7.671 4.692 0.891 1.00 77.81 85 ASN A N 1
ATOM 684 C CA . ASN A 1 85 ? 8.416 5.841 0.371 1.00 77.81 85 ASN A CA 1
ATOM 685 C C . ASN A 1 85 ? 7.998 6.220 -1.056 1.00 77.81 85 ASN A C 1
ATOM 687 O O . ASN A 1 85 ? 7.915 5.354 -1.929 1.00 77.81 85 ASN A O 1
ATOM 691 N N . ASN A 1 86 ? 7.787 7.511 -1.319 1.00 78.88 86 ASN A N 1
ATOM 692 C CA . ASN A 1 86 ? 7.241 8.075 -2.559 1.00 78.88 86 ASN A CA 1
ATOM 693 C C . ASN A 1 86 ? 8.164 8.071 -3.779 1.00 78.88 86 ASN A C 1
ATOM 695 O O . ASN A 1 86 ? 7.672 8.347 -4.867 1.00 78.88 86 ASN A O 1
ATOM 699 N N . GLY A 1 87 ? 9.419 7.629 -3.664 1.00 86.75 87 GLY A N 1
ATOM 700 C CA . GLY A 1 87 ? 10.399 7.671 -4.761 1.00 86.75 87 GLY A CA 1
ATOM 701 C C . GLY A 1 87 ? 9.895 7.126 -6.106 1.00 86.75 87 GLY A C 1
ATOM 702 O O . GLY A 1 87 ? 9.949 7.823 -7.117 1.00 86.75 87 GLY A O 1
ATOM 703 N N . ILE A 1 88 ? 9.332 5.913 -6.127 1.00 88.81 88 ILE A N 1
ATOM 704 C CA . ILE A 1 88 ? 8.818 5.304 -7.371 1.00 88.81 88 ILE A CA 1
ATOM 705 C C . ILE A 1 88 ? 7.609 6.072 -7.921 1.00 88.81 88 ILE A C 1
ATOM 707 O O . ILE A 1 88 ? 7.500 6.260 -9.128 1.00 88.81 88 ILE A O 1
ATOM 711 N N . TYR A 1 89 ? 6.707 6.530 -7.051 1.00 91.31 89 TYR A N 1
ATOM 712 C CA . TYR A 1 89 ? 5.524 7.281 -7.477 1.00 91.31 89 TYR A CA 1
ATOM 713 C C . TYR A 1 89 ? 5.906 8.651 -8.030 1.00 91.31 89 TYR A C 1
ATOM 715 O O . TYR A 1 89 ? 5.473 9.004 -9.118 1.00 91.31 89 TYR A O 1
ATOM 723 N N . GLU A 1 90 ? 6.784 9.379 -7.340 1.00 92.12 90 GLU A N 1
ATOM 724 C CA . GLU A 1 90 ? 7.306 10.670 -7.791 1.00 92.12 90 GLU A CA 1
ATOM 725 C C . GLU A 1 90 ? 8.050 10.547 -9.122 1.00 92.12 90 GLU A C 1
ATOM 727 O O . GLU A 1 90 ? 7.939 11.421 -9.977 1.00 92.12 90 GLU A O 1
ATOM 732 N N . MET A 1 91 ? 8.794 9.456 -9.324 1.00 92.75 91 MET A N 1
ATOM 733 C CA . MET A 1 91 ? 9.463 9.182 -10.593 1.00 92.75 91 MET A CA 1
ATOM 734 C C . MET A 1 91 ? 8.455 9.016 -11.738 1.00 92.75 91 MET A C 1
ATOM 736 O O . MET A 1 91 ? 8.620 9.639 -12.786 1.00 92.75 91 MET A O 1
ATOM 740 N N . VAL A 1 92 ? 7.404 8.213 -11.542 1.00 93.25 92 VAL A N 1
ATOM 741 C CA . VAL A 1 92 ? 6.349 8.018 -12.552 1.00 93.25 92 VAL A CA 1
ATOM 742 C C . VAL A 1 92 ? 5.562 9.311 -12.772 1.00 93.25 92 VAL A C 1
ATOM 744 O O . VAL A 1 92 ? 5.261 9.658 -13.911 1.00 93.25 92 VAL A O 1
ATOM 747 N N . GLN A 1 93 ? 5.290 10.068 -11.708 1.00 94.25 93 GLN A N 1
ATOM 748 C CA . GLN A 1 93 ? 4.578 11.339 -11.787 1.00 94.25 93 GLN A CA 1
ATOM 749 C C . GLN A 1 93 ? 5.359 12.359 -12.622 1.00 94.25 93 GLN A C 1
ATOM 751 O O . GLN A 1 93 ? 4.794 12.954 -13.535 1.00 94.25 93 GLN A O 1
ATOM 756 N N . LYS A 1 94 ? 6.667 12.500 -12.384 1.00 95.31 94 LYS A N 1
ATOM 757 C CA . LYS A 1 94 ? 7.535 13.367 -13.195 1.00 95.31 94 LYS A CA 1
ATOM 758 C C . LYS A 1 94 ? 7.562 12.941 -14.659 1.00 95.31 94 LYS A C 1
ATOM 760 O O . LYS A 1 94 ? 7.532 13.788 -15.543 1.00 95.31 94 LYS A O 1
ATOM 765 N N . GLN A 1 95 ? 7.592 11.635 -14.928 1.00 93.69 95 GLN A N 1
ATOM 766 C CA . GLN A 1 95 ? 7.546 11.124 -16.299 1.00 93.69 95 GLN A CA 1
ATOM 767 C C . GLN A 1 95 ? 6.214 11.457 -16.987 1.00 93.69 95 GLN A C 1
ATOM 769 O O . GLN A 1 95 ? 6.193 11.822 -18.162 1.00 93.69 95 GLN A O 1
ATOM 774 N N . ARG A 1 96 ? 5.104 11.357 -16.253 1.00 95.25 96 ARG A N 1
ATOM 775 C CA . ARG A 1 96 ? 3.769 11.736 -16.723 1.00 95.25 96 ARG A CA 1
ATOM 776 C C . ARG A 1 96 ? 3.675 13.231 -17.011 1.00 95.25 96 ARG A C 1
ATOM 778 O O . ARG A 1 96 ? 3.110 13.613 -18.031 1.00 95.25 96 ARG A O 1
ATOM 785 N N . GLU A 1 97 ? 4.227 14.068 -16.137 1.00 95.62 97 GLU A N 1
ATOM 786 C CA . GLU A 1 97 ? 4.309 15.521 -16.328 1.00 95.62 97 GLU A CA 1
ATOM 787 C C . GLU A 1 97 ? 5.139 15.874 -17.571 1.00 95.62 97 GLU A C 1
ATOM 789 O O . GLU A 1 97 ? 4.669 16.649 -18.397 1.00 95.62 97 GLU A O 1
ATOM 794 N N . ALA A 1 98 ? 6.287 15.221 -17.782 1.00 95.88 98 ALA A N 1
ATOM 795 C CA . ALA A 1 98 ? 7.108 15.418 -18.978 1.00 95.88 98 ALA A CA 1
ATOM 796 C C . ALA A 1 98 ? 6.347 15.092 -20.277 1.00 95.88 98 ALA A C 1
ATOM 798 O O . ALA A 1 98 ? 6.321 15.907 -21.195 1.00 95.88 98 ALA A O 1
ATOM 799 N N . TYR A 1 99 ? 5.648 13.950 -20.343 1.00 95.06 99 TYR A N 1
ATOM 800 C CA . TYR A 1 99 ? 4.819 13.623 -21.512 1.00 95.06 99 TYR A CA 1
ATOM 801 C C . TYR A 1 99 ? 3.700 14.640 -21.745 1.00 95.06 99 TYR A C 1
ATOM 803 O O . TYR A 1 99 ? 3.361 14.944 -22.887 1.00 95.06 99 TYR A O 1
ATOM 811 N N . PHE A 1 100 ? 3.122 15.180 -20.673 1.00 92.56 100 PHE A N 1
ATOM 812 C CA . PHE A 1 100 ? 2.094 16.206 -20.777 1.00 92.56 100 PHE A CA 1
ATOM 813 C C . PHE A 1 100 ? 2.657 17.528 -21.325 1.00 92.56 100 PHE A C 1
ATOM 815 O O . PHE A 1 100 ? 2.036 18.141 -22.194 1.00 92.56 100 PHE A O 1
ATOM 822 N N . GLU A 1 101 ? 3.839 17.946 -20.864 1.00 95.50 101 GLU A N 1
ATOM 823 C CA . GLU A 1 101 ? 4.551 19.131 -21.364 1.00 95.50 101 GLU A CA 1
ATOM 824 C C . GLU A 1 101 ? 4.964 18.986 -22.838 1.00 95.50 101 GLU A C 1
ATOM 826 O O . GLU A 1 101 ? 4.899 19.952 -23.598 1.00 95.50 101 GLU A O 1
ATOM 831 N N . GLU A 1 102 ? 5.308 17.770 -23.267 1.00 96.88 102 GLU A N 1
ATOM 832 C CA . GLU A 1 102 ? 5.634 17.427 -24.658 1.00 96.88 102 GLU A CA 1
ATOM 833 C C . GLU A 1 102 ? 4.394 17.246 -25.562 1.00 96.88 102 GLU A C 1
ATOM 835 O O . GLU A 1 102 ? 4.531 16.926 -26.744 1.00 96.88 102 GLU A O 1
ATOM 840 N N . LEU A 1 103 ? 3.179 17.484 -25.044 1.00 94.44 103 LEU A N 1
ATOM 841 C CA . LEU A 1 103 ? 1.890 17.284 -25.731 1.00 94.44 103 LEU A CA 1
ATOM 842 C C . LEU A 1 103 ? 1.612 15.820 -26.130 1.00 94.44 103 LEU A C 1
ATOM 844 O O . LEU A 1 103 ? 0.735 15.537 -26.951 1.00 94.44 103 LEU A O 1
ATOM 848 N N . GLU A 1 104 ? 2.313 14.866 -25.520 1.00 94.25 104 GLU A N 1
ATOM 849 C CA . GLU A 1 104 ? 2.127 13.427 -25.705 1.00 94.25 104 GLU A CA 1
ATOM 850 C C . GLU A 1 104 ? 1.034 12.877 -24.768 1.00 94.25 104 GLU A C 1
ATOM 852 O O . GLU A 1 104 ? 1.251 11.944 -23.992 1.00 94.25 104 GLU A O 1
ATOM 857 N N . PHE A 1 105 ? -0.179 13.437 -24.846 1.00 90.50 105 PHE A N 1
ATOM 858 C CA . PHE A 1 105 ? -1.280 13.132 -23.917 1.00 90.50 105 PHE A CA 1
ATOM 859 C C . PHE A 1 105 ? -1.618 11.641 -23.828 1.00 90.50 105 PHE A C 1
ATOM 861 O O . PHE A 1 105 ? -1.785 11.118 -22.735 1.00 90.50 105 PHE A O 1
ATOM 868 N N . ALA A 1 106 ? -1.610 10.926 -24.957 1.00 91.56 106 ALA A N 1
ATOM 869 C CA . ALA A 1 106 ? -1.863 9.486 -24.966 1.00 91.56 106 ALA A CA 1
ATOM 870 C C . ALA A 1 106 ? -0.859 8.694 -24.111 1.00 91.56 106 ALA A C 1
ATOM 872 O O . ALA A 1 106 ? -1.225 7.671 -23.545 1.00 91.56 106 ALA A O 1
ATOM 873 N N . LYS A 1 107 ? 0.399 9.145 -24.001 1.00 89.50 107 LYS A N 1
ATOM 874 C CA . LYS A 1 107 ? 1.391 8.504 -23.125 1.00 89.50 107 LYS A CA 1
ATOM 875 C C . LYS A 1 107 ? 1.225 8.932 -21.672 1.00 89.50 107 LYS A C 1
ATOM 877 O O . LYS A 1 107 ? 1.414 8.105 -20.786 1.00 89.50 107 LYS A O 1
ATOM 882 N N . ALA A 1 108 ? 0.862 10.191 -21.429 1.00 89.56 108 ALA A N 1
ATOM 883 C CA . ALA A 1 108 ? 0.560 10.678 -20.086 1.00 89.56 108 ALA A CA 1
ATOM 884 C C . ALA A 1 108 ? -0.638 9.927 -19.475 1.00 89.56 108 ALA A C 1
ATOM 886 O O . ALA A 1 108 ? -0.538 9.447 -18.350 1.00 89.56 108 ALA A O 1
ATOM 887 N N . ASP A 1 109 ? -1.711 9.733 -20.245 1.00 89.94 109 ASP A N 1
ATOM 888 C CA . ASP A 1 109 ? -2.926 9.039 -19.803 1.00 89.94 109 ASP A CA 1
ATOM 889 C C . ASP A 1 109 ? -2.653 7.572 -19.427 1.00 89.94 109 ASP A C 1
ATOM 891 O O . ASP A 1 109 ? -3.229 7.057 -18.471 1.00 89.94 109 ASP A O 1
ATOM 895 N N . LEU A 1 110 ? -1.726 6.896 -20.122 1.00 88.38 110 LEU A N 1
ATOM 896 C CA . LEU A 1 110 ? -1.315 5.528 -19.771 1.00 88.38 110 LEU A CA 1
ATOM 897 C C . LEU A 1 110 ? -0.669 5.442 -18.379 1.00 88.38 110 LEU A C 1
ATOM 899 O O . LEU A 1 110 ? -0.733 4.391 -17.744 1.00 88.38 110 LEU A O 1
ATOM 903 N N . LEU A 1 111 ? -0.052 6.528 -17.902 1.00 92.50 111 LEU A N 1
ATOM 904 C CA . LEU A 1 111 ? 0.571 6.578 -16.579 1.00 92.50 111 LEU A CA 1
ATOM 905 C C . LEU A 1 111 ? -0.422 6.936 -15.469 1.00 92.50 111 LEU A C 1
ATOM 907 O O . LEU A 1 111 ? -0.141 6.651 -14.306 1.00 92.50 111 LEU A O 1
ATOM 911 N N . ASP A 1 112 ? -1.584 7.510 -15.788 1.00 90.75 112 ASP A N 1
ATOM 912 C CA . ASP A 1 112 ? -2.584 7.877 -14.779 1.00 90.75 112 ASP A CA 1
ATOM 913 C C . ASP A 1 112 ? -3.149 6.625 -14.073 1.00 90.75 112 ASP A C 1
ATOM 915 O O . ASP A 1 112 ? -3.352 6.625 -12.855 1.00 90.75 112 ASP A O 1
ATOM 919 N N . ASP A 1 113 ? -3.338 5.521 -14.803 1.00 88.94 113 ASP A N 1
ATOM 920 C CA . ASP A 1 113 ? -3.742 4.227 -14.232 1.00 88.94 113 ASP A CA 1
ATOM 921 C C . ASP A 1 113 ? -2.669 3.653 -13.299 1.00 88.94 113 ASP A C 1
ATOM 923 O O . ASP A 1 113 ? -2.975 3.220 -12.182 1.00 88.94 113 ASP A O 1
ATOM 927 N N . GLU A 1 114 ? -1.404 3.707 -13.722 1.00 91.31 114 GLU A N 1
ATOM 928 C CA . GLU A 1 114 ? -0.273 3.229 -12.923 1.00 91.31 114 GLU A CA 1
ATOM 929 C C . GLU A 1 114 ? -0.091 4.067 -11.652 1.00 91.31 114 GLU A C 1
ATOM 931 O O . GLU A 1 114 ? 0.122 3.517 -10.570 1.00 91.31 114 GLU A O 1
ATOM 936 N N . LEU A 1 115 ? -0.247 5.389 -11.742 1.00 93.06 115 LEU A N 1
ATOM 937 C CA . LEU A 1 115 ? -0.193 6.285 -10.588 1.00 93.06 115 LEU A CA 1
ATOM 938 C C . LEU A 1 115 ? -1.311 5.984 -9.586 1.00 93.06 115 LEU A C 1
ATOM 940 O O . LEU A 1 115 ? -1.038 5.898 -8.387 1.00 93.06 115 LEU A O 1
ATOM 944 N N . ARG A 1 116 ? -2.548 5.751 -10.048 1.00 92.25 116 ARG A N 1
ATOM 945 C CA . ARG A 1 116 ? -3.664 5.355 -9.167 1.00 92.25 116 ARG A CA 1
ATOM 946 C C . ARG A 1 116 ? -3.394 4.028 -8.463 1.00 92.25 116 ARG A C 1
ATOM 948 O O . ARG A 1 116 ? -3.664 3.899 -7.266 1.00 92.25 116 ARG A O 1
ATOM 955 N N . LEU A 1 117 ? -2.838 3.058 -9.183 1.00 91.38 117 LEU A N 1
ATOM 956 C CA . LEU A 1 117 ? -2.479 1.752 -8.640 1.00 91.38 117 LEU A CA 1
ATOM 957 C C . LEU A 1 117 ? -1.380 1.856 -7.573 1.00 91.38 117 LEU A C 1
ATOM 959 O O . LEU A 1 117 ? -1.544 1.343 -6.462 1.00 91.38 117 LEU A O 1
ATOM 963 N N . LEU A 1 118 ? -0.291 2.566 -7.884 1.00 91.69 118 LEU A N 1
ATOM 964 C CA . LEU A 1 118 ? 0.815 2.814 -6.958 1.00 91.69 118 LEU A CA 1
ATOM 965 C C . LEU A 1 118 ? 0.334 3.562 -5.712 1.00 91.69 118 LEU A C 1
ATOM 967 O O . LEU A 1 118 ? 0.684 3.175 -4.598 1.00 91.69 118 LEU A O 1
ATOM 971 N N . GLN A 1 119 ? -0.497 4.593 -5.878 1.00 91.75 119 GLN A N 1
ATOM 972 C CA . GLN A 1 119 ? -1.081 5.347 -4.770 1.00 91.75 119 GLN A CA 1
ATOM 973 C C . GLN A 1 119 ? -1.930 4.447 -3.864 1.00 91.75 119 GLN A C 1
ATOM 975 O O . GLN A 1 119 ? -1.738 4.435 -2.648 1.00 91.75 119 GLN A O 1
ATOM 980 N N . SER A 1 120 ? -2.816 3.632 -4.442 1.00 89.94 120 SER A N 1
ATOM 981 C CA . SER A 1 120 ? -3.649 2.708 -3.667 1.00 89.94 120 SER A CA 1
ATOM 982 C C . SER A 1 120 ? -2.810 1.701 -2.876 1.00 89.94 120 SER A C 1
ATOM 984 O O . SER A 1 120 ? -3.066 1.463 -1.694 1.00 89.94 120 SER A O 1
ATOM 986 N N . TYR A 1 121 ? -1.764 1.138 -3.487 1.00 90.88 121 TYR A N 1
ATOM 987 C CA . TYR A 1 121 ? -0.860 0.220 -2.795 1.00 90.88 121 TYR A CA 1
ATOM 988 C C . TYR A 1 121 ? -0.131 0.887 -1.623 1.00 90.88 121 TYR A C 1
ATOM 990 O O . TYR A 1 121 ? -0.019 0.307 -0.542 1.00 90.88 121 TYR A O 1
ATOM 998 N N . ARG A 1 122 ? 0.307 2.135 -1.798 1.00 89.88 122 ARG A N 1
ATOM 999 C CA . ARG A 1 122 ? 0.972 2.919 -0.748 1.00 89.88 122 ARG A CA 1
ATOM 1000 C C . ARG A 1 122 ? 0.067 3.204 0.433 1.00 89.88 122 ARG A C 1
ATOM 1002 O O . ARG A 1 122 ? 0.510 3.118 1.575 1.00 89.88 122 ARG A O 1
ATOM 1009 N N . GLU A 1 123 ? -1.194 3.531 0.184 1.00 89.69 123 GLU A N 1
ATOM 1010 C CA . GLU A 1 123 ? -2.174 3.728 1.252 1.00 89.69 123 GLU A CA 1
ATOM 1011 C C . GLU A 1 123 ? -2.357 2.461 2.087 1.00 89.69 123 GLU A C 1
ATOM 1013 O O . GLU A 1 123 ? -2.430 2.534 3.317 1.00 89.69 123 GLU A O 1
ATOM 1018 N N . TRP A 1 124 ? -2.354 1.295 1.438 1.00 90.06 124 TRP A N 1
ATOM 1019 C CA . TRP A 1 124 ? -2.349 0.016 2.137 1.00 90.06 124 TRP A CA 1
ATOM 1020 C C . TRP A 1 124 ? -1.062 -0.214 2.928 1.00 90.06 124 TRP A C 1
ATOM 1022 O O . TRP A 1 124 ? -1.151 -0.595 4.093 1.00 90.06 124 TRP A O 1
ATOM 1032 N N . LEU A 1 125 ? 0.119 0.052 2.362 1.00 90.38 125 LEU A N 1
ATOM 1033 C CA . LEU A 1 125 ? 1.379 -0.067 3.105 1.00 90.38 125 LEU A CA 1
ATOM 1034 C C . LEU A 1 125 ? 1.399 0.841 4.338 1.00 90.38 125 LEU A C 1
ATOM 1036 O O . LEU A 1 125 ? 1.689 0.369 5.435 1.00 90.38 125 LEU A O 1
ATOM 1040 N N . ASN A 1 126 ? 1.026 2.112 4.191 1.00 91.12 126 ASN A N 1
ATOM 1041 C CA . ASN A 1 126 ? 0.936 3.057 5.305 1.00 91.12 126 ASN A CA 1
ATOM 1042 C C . ASN A 1 126 ? 0.024 2.538 6.419 1.00 91.12 126 ASN A C 1
ATOM 1044 O O . ASN A 1 126 ? 0.399 2.564 7.592 1.00 91.12 126 ASN A O 1
ATOM 1048 N N . PHE A 1 127 ? -1.144 2.011 6.053 1.00 92.19 127 PHE A N 1
ATOM 1049 C CA . PHE A 1 127 ? -2.030 1.349 7.001 1.00 92.19 127 PHE A CA 1
ATOM 1050 C C . PHE A 1 127 ? -1.329 0.181 7.714 1.00 92.19 127 PHE A C 1
ATOM 1052 O O . PHE A 1 127 ? -1.316 0.147 8.942 1.00 92.19 127 PHE A O 1
ATOM 1059 N N . LEU A 1 128 ? -0.699 -0.741 6.981 1.00 90.62 128 LEU A N 1
ATOM 1060 C CA . LEU A 1 128 ? -0.054 -1.927 7.558 1.00 90.62 128 LEU A CA 1
ATOM 1061 C C . LEU A 1 128 ? 1.082 -1.585 8.535 1.00 90.62 128 LEU A C 1
ATOM 1063 O O . LEU A 1 128 ? 1.245 -2.274 9.541 1.00 90.62 128 LEU A O 1
ATOM 1067 N N . TYR A 1 129 ? 1.826 -0.504 8.287 1.00 89.69 129 TYR A N 1
ATOM 1068 C CA . TYR A 1 129 ? 2.863 -0.022 9.207 1.00 89.69 129 TYR A CA 1
ATOM 1069 C C . TYR A 1 129 ? 2.305 0.595 10.486 1.00 89.69 129 TYR A C 1
ATOM 1071 O O . TYR A 1 129 ? 2.861 0.407 11.572 1.00 89.69 129 TYR A O 1
ATOM 1079 N N . VAL A 1 130 ? 1.237 1.380 10.357 1.00 90.81 130 VAL A N 1
ATOM 1080 C CA . VAL A 1 130 ? 0.743 2.221 11.450 1.00 90.81 130 VAL A CA 1
ATOM 1081 C C . VAL A 1 130 ? -0.260 1.474 12.322 1.00 90.81 130 VAL A C 1
ATOM 1083 O O . VAL A 1 130 ? -0.255 1.649 13.538 1.00 90.81 130 VAL A O 1
ATOM 1086 N N . ALA A 1 131 ? -1.095 0.611 11.739 1.00 91.56 131 ALA A N 1
ATOM 1087 C CA . ALA A 1 131 ? -2.295 0.097 12.389 1.00 91.56 131 ALA A CA 1
ATOM 1088 C C . ALA A 1 131 ? -2.021 -0.618 13.721 1.00 91.56 131 ALA A C 1
ATOM 1090 O O . ALA A 1 131 ? -2.666 -0.307 14.716 1.00 91.56 131 ALA A O 1
ATOM 1091 N N . LYS A 1 132 ? -1.021 -1.507 13.797 1.00 89.19 132 LYS A N 1
ATOM 1092 C CA . LYS A 1 132 ? -0.697 -2.228 15.048 1.00 89.19 132 LYS A CA 1
ATOM 1093 C C . LYS A 1 132 ? -0.120 -1.348 16.162 1.00 89.19 132 LYS A C 1
ATOM 1095 O O . LYS A 1 132 ? -0.131 -1.752 17.324 1.00 89.19 132 LYS A O 1
ATOM 1100 N N . ASN A 1 133 ? 0.362 -0.157 15.814 1.00 90.44 133 ASN A N 1
ATOM 1101 C CA . ASN A 1 133 ? 0.922 0.823 16.744 1.00 90.44 133 ASN A CA 1
ATOM 1102 C C . ASN A 1 133 ? -0.033 1.995 17.005 1.00 90.44 133 ASN A C 1
ATOM 1104 O O . ASN A 1 133 ? 0.309 2.906 17.756 1.00 90.44 133 ASN A O 1
ATOM 1108 N N . LEU A 1 134 ? -1.219 1.991 16.392 1.00 92.62 134 LEU A N 1
ATOM 1109 C CA . LEU A 1 134 ? -2.179 3.074 16.509 1.00 92.62 134 LEU A CA 1
ATOM 1110 C C . LEU A 1 134 ? -2.786 3.084 17.916 1.00 92.62 134 LEU A C 1
ATOM 1112 O O . LEU A 1 134 ? -3.383 2.103 18.365 1.00 92.62 134 LEU A O 1
ATOM 1116 N N . GLN A 1 135 ? -2.606 4.206 18.604 1.00 94.19 135 GLN A N 1
ATOM 1117 C CA . GLN A 1 135 ? -3.076 4.453 19.962 1.00 94.19 135 GLN A CA 1
ATOM 1118 C C . GLN A 1 135 ? -3.818 5.781 19.969 1.00 94.19 135 GLN A C 1
ATOM 1120 O O . GLN A 1 135 ? -3.301 6.783 19.471 1.00 94.19 135 GLN A O 1
ATOM 1125 N N . TYR A 1 136 ? -5.017 5.807 20.536 1.00 93.88 136 TYR A N 1
ATOM 1126 C CA . TYR A 1 136 ? -5.786 7.039 20.655 1.00 93.88 136 TYR A CA 1
ATOM 1127 C C . TYR A 1 136 ? -6.710 6.976 21.864 1.00 93.88 136 TYR A C 1
ATOM 1129 O O . TYR A 1 136 ? -7.309 5.944 22.148 1.00 93.88 136 TYR A O 1
ATOM 1137 N N . SER A 1 137 ? -6.857 8.086 22.581 1.00 93.31 137 SER A N 1
ATOM 1138 C CA . SER A 1 137 ? -7.730 8.158 23.749 1.00 93.31 137 SER A CA 1
ATOM 1139 C C . SER A 1 137 ? -8.490 9.475 23.766 1.00 93.31 137 SER A C 1
ATOM 1141 O O . SER A 1 137 ? -7.925 10.545 23.543 1.00 93.31 137 SER A O 1
ATOM 1143 N N . SER A 1 138 ? -9.789 9.393 24.036 1.00 91.06 138 SER A N 1
ATOM 1144 C CA . SER A 1 138 ? -10.685 10.536 24.170 1.00 91.06 138 SER A CA 1
ATOM 1145 C C . SER A 1 138 ? -11.689 10.306 25.300 1.00 91.06 138 SER A C 1
ATOM 1147 O O . SER A 1 138 ? -11.736 9.249 25.925 1.00 91.06 138 SER A O 1
ATOM 1149 N N . LYS A 1 139 ? -12.563 11.290 25.542 1.00 89.75 139 LYS A N 1
ATOM 1150 C CA . LYS A 1 139 ? -13.675 11.144 26.500 1.00 89.75 139 LYS A CA 1
ATOM 1151 C C . LYS A 1 139 ? -14.731 10.120 26.060 1.00 89.75 139 LYS A C 1
ATOM 1153 O O . LYS A 1 139 ? -15.543 9.713 26.889 1.00 89.75 139 LYS A O 1
ATOM 1158 N N . LEU A 1 140 ? -14.781 9.784 24.770 1.00 92.44 140 LEU A N 1
ATOM 1159 C CA . LEU A 1 140 ? -15.827 8.945 24.186 1.00 92.44 140 LEU A CA 1
ATOM 1160 C C . LEU A 1 140 ? -15.344 7.532 23.876 1.00 92.44 140 LEU A C 1
ATOM 1162 O O . LEU A 1 140 ? -16.150 6.613 23.948 1.00 92.44 140 LEU A O 1
ATOM 1166 N N . TYR A 1 141 ? -14.074 7.347 23.531 1.00 94.50 141 TYR A N 1
ATOM 1167 C CA . TYR A 1 141 ? -13.526 6.042 23.172 1.00 94.50 141 TYR A CA 1
ATOM 1168 C C . TYR A 1 141 ? -12.003 5.996 23.308 1.00 94.50 141 TYR A C 1
ATOM 1170 O O . TYR A 1 141 ? -11.328 7.030 23.286 1.00 94.50 141 TYR A O 1
ATOM 1178 N N . 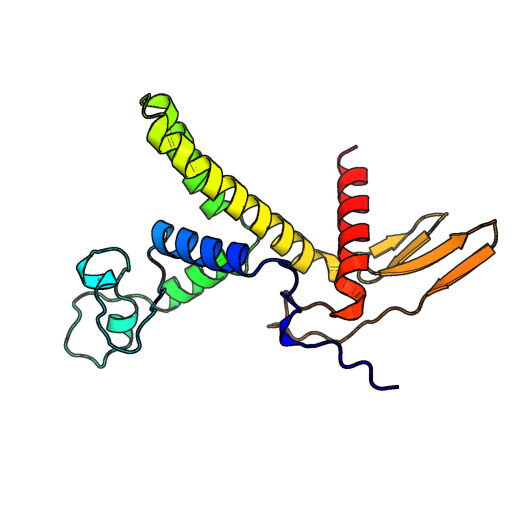GLU A 1 142 ? -11.491 4.776 23.418 1.00 96.06 142 GLU A N 1
ATOM 1179 C CA . GLU A 1 142 ? -10.079 4.421 23.496 1.00 96.06 142 GLU A CA 1
ATOM 1180 C C . GLU A 1 142 ? -9.769 3.367 22.427 1.00 96.06 142 GLU A C 1
ATOM 1182 O O . GLU A 1 142 ? -10.478 2.366 22.299 1.00 96.06 142 GLU A O 1
ATOM 1187 N N . ILE A 1 143 ? -8.701 3.598 21.673 1.00 95.56 143 ILE A N 1
ATOM 1188 C CA . ILE A 1 143 ? -8.152 2.708 20.654 1.00 95.56 143 ILE A CA 1
ATOM 1189 C C . ILE A 1 143 ? -6.785 2.252 21.128 1.00 95.56 143 ILE A C 1
ATOM 1191 O O . ILE A 1 143 ? -5.953 3.075 21.515 1.00 95.56 143 ILE A O 1
ATOM 1195 N N . GLU A 1 144 ? -6.549 0.950 21.040 1.00 94.50 144 GLU A N 1
ATOM 1196 C CA . GLU A 1 144 ? -5.271 0.346 21.366 1.00 94.50 144 GLU A CA 1
ATOM 1197 C C . GLU A 1 144 ? -4.886 -0.693 20.314 1.00 94.50 144 GLU A C 1
ATOM 1199 O O . GLU A 1 144 ? -5.690 -1.546 19.943 1.00 94.50 144 GLU A O 1
ATOM 1204 N N . SER A 1 145 ? -3.647 -0.615 19.823 1.00 92.75 145 SER A N 1
ATOM 1205 C CA . SER A 1 145 ? -3.142 -1.471 18.740 1.00 92.75 145 SER A CA 1
ATOM 1206 C C . SER A 1 145 ? -4.051 -1.468 17.504 1.00 92.75 145 SER A C 1
ATOM 1208 O O . SER A 1 145 ? -4.263 -2.501 16.870 1.00 92.75 145 SER A O 1
ATOM 1210 N N . GLY A 1 146 ? -4.617 -0.296 17.195 1.00 92.44 146 GLY A N 1
ATOM 1211 C CA . GLY A 1 146 ? -5.536 -0.073 16.080 1.00 92.44 146 GLY A CA 1
ATOM 1212 C C . GLY A 1 146 ? -6.936 -0.652 16.250 1.00 92.44 146 GLY A C 1
ATOM 1213 O O . GLY A 1 146 ? -7.723 -0.528 15.322 1.00 92.44 146 GLY A O 1
ATOM 1214 N N . GLN A 1 147 ? -7.265 -1.251 17.394 1.00 94.56 147 GLN A N 1
ATOM 1215 C CA . GLN A 1 147 ? -8.583 -1.824 17.684 1.00 94.56 147 GLN A CA 1
ATOM 1216 C C . GLN A 1 147 ? -9.323 -0.973 18.717 1.00 94.56 147 GLN A C 1
ATOM 1218 O O . GLN A 1 147 ? -8.698 -0.323 19.562 1.00 94.56 147 GLN A O 1
ATOM 1223 N N . LEU A 1 148 ? -10.656 -0.971 18.675 1.00 95.12 148 LEU A N 1
ATOM 1224 C CA . LEU A 1 148 ? -11.468 -0.274 19.662 1.00 95.12 148 LEU A CA 1
ATOM 1225 C C . LEU A 1 148 ? -11.397 -1.033 20.986 1.00 95.12 148 LEU A C 1
ATOM 1227 O O . LEU A 1 148 ? -11.924 -2.129 21.117 1.00 95.12 148 LEU A O 1
ATOM 1231 N N . LYS A 1 149 ? -10.774 -0.441 22.001 1.00 95.62 149 LYS A N 1
ATOM 1232 C CA . LYS A 1 149 ? -10.642 -1.051 23.327 1.00 95.62 149 LYS A CA 1
ATOM 1233 C C . LYS A 1 149 ? -11.824 -0.731 24.222 1.00 95.62 149 LYS A C 1
ATOM 1235 O O . LYS A 1 149 ? -12.322 -1.597 24.943 1.00 95.62 149 LYS A O 1
ATOM 1240 N N . SER A 1 150 ? -12.267 0.521 24.207 1.00 96.06 150 SER A N 1
ATOM 1241 C CA . SER A 1 150 ? -13.414 0.952 24.995 1.00 96.06 150 SER A CA 1
ATOM 1242 C C . SER A 1 150 ? -14.172 2.086 24.318 1.00 96.06 150 SER A C 1
ATOM 1244 O O . SER A 1 150 ? -13.601 2.871 23.564 1.00 96.06 150 SER A O 1
ATOM 1246 N N . ALA A 1 151 ? -15.477 2.167 24.570 1.00 96.25 151 ALA A N 1
ATOM 1247 C CA . ALA A 1 151 ? -16.316 3.253 24.079 1.00 96.25 151 ALA A CA 1
ATOM 1248 C C . ALA A 1 151 ? -17.473 3.551 25.035 1.00 96.25 151 ALA A C 1
ATOM 1250 O O . ALA A 1 151 ? -18.020 2.657 25.687 1.00 96.25 151 ALA A O 1
ATOM 1251 N N . ARG A 1 152 ? -17.884 4.817 25.092 1.00 94.88 152 ARG A N 1
ATOM 1252 C CA . ARG A 1 152 ? -19.043 5.273 25.849 1.00 94.88 152 ARG A CA 1
ATOM 1253 C C . ARG A 1 152 ? -20.271 5.297 24.948 1.00 94.88 152 ARG A C 1
ATOM 1255 O O . ARG A 1 152 ? -20.440 6.201 24.137 1.00 94.88 152 ARG A O 1
ATOM 1262 N N . ILE A 1 153 ? -21.157 4.325 25.135 1.00 92.75 153 ILE A N 1
ATOM 1263 C CA . ILE A 1 153 ? -22.380 4.149 24.347 1.00 92.75 153 ILE A CA 1
ATOM 1264 C C . ILE A 1 153 ? -23.569 4.302 25.295 1.00 92.75 153 ILE A C 1
ATOM 1266 O O . ILE A 1 153 ? -23.626 3.665 26.346 1.00 92.75 153 ILE A O 1
ATOM 1270 N N . ASN A 1 154 ? -24.512 5.189 24.968 1.00 91.31 154 ASN A N 1
ATOM 1271 C CA . ASN A 1 154 ? -25.691 5.473 25.804 1.00 91.31 154 ASN A CA 1
ATOM 1272 C C . ASN A 1 154 ? -25.338 5.805 27.267 1.00 91.31 154 ASN A C 1
ATOM 1274 O O . ASN A 1 154 ? -25.988 5.359 28.212 1.00 91.31 154 ASN A O 1
ATOM 1278 N N . GLY A 1 155 ? -24.251 6.558 27.458 1.00 89.75 155 GLY A N 1
ATOM 1279 C CA . GLY A 1 155 ? -23.768 6.974 28.773 1.00 89.75 155 GLY A CA 1
ATOM 1280 C C . GLY A 1 155 ? -23.028 5.896 29.574 1.00 89.75 155 GLY A C 1
ATOM 1281 O O . GLY A 1 155 ? -22.418 6.260 30.581 1.00 89.75 155 GLY A O 1
ATOM 1282 N N . LYS A 1 156 ? -23.016 4.633 29.123 1.00 92.62 156 LYS A N 1
ATOM 1283 C CA . LYS A 1 156 ? -22.312 3.504 29.750 1.00 92.62 156 LYS A CA 1
ATOM 1284 C C . LYS A 1 156 ? -20.980 3.235 29.058 1.00 92.62 156 LYS A C 1
ATOM 1286 O O . LYS A 1 156 ? -20.868 3.396 27.847 1.00 92.62 156 LYS A O 1
ATOM 1291 N N . ASN A 1 157 ? -19.986 2.797 29.824 1.00 93.44 157 ASN A N 1
ATOM 1292 C CA . ASN A 1 157 ? -18.683 2.416 29.284 1.00 93.44 157 ASN A CA 1
ATOM 1293 C C . ASN A 1 157 ? -18.695 0.932 28.909 1.00 93.44 157 ASN A C 1
ATOM 1295 O O . ASN A 1 157 ? -18.972 0.077 29.751 1.00 93.44 157 ASN A O 1
ATOM 1299 N N . HIS A 1 158 ? -18.382 0.646 27.652 1.00 95.44 158 HIS A N 1
ATOM 1300 C CA . HIS A 1 158 ? -18.227 -0.693 27.102 1.00 95.44 158 HIS A CA 1
ATOM 1301 C C . HIS A 1 158 ? -16.748 -0.965 26.847 1.00 95.44 158 HIS A C 1
ATOM 1303 O O . HIS A 1 158 ? -16.030 -0.069 26.408 1.00 95.44 158 HIS A O 1
ATOM 1309 N N . HIS A 1 159 ? -16.313 -2.194 27.117 1.00 95.44 159 HIS A N 1
ATOM 1310 C CA . HIS A 1 159 ? -14.959 -2.664 26.836 1.00 95.44 159 HIS A CA 1
ATOM 1311 C C . HIS A 1 159 ? -15.034 -3.821 25.849 1.00 95.44 159 HIS A C 1
ATOM 1313 O O . HIS A 1 159 ? -15.929 -4.665 25.951 1.00 95.44 159 HIS A O 1
ATOM 1319 N N . PHE A 1 160 ? -14.089 -3.855 24.923 1.00 93.81 160 PHE A N 1
ATOM 1320 C CA . PHE A 1 160 ? -13.983 -4.869 23.888 1.00 93.81 160 PHE A CA 1
ATOM 1321 C C . PHE A 1 160 ? -12.672 -5.638 24.054 1.00 93.81 160 PHE A C 1
ATOM 1323 O O . PHE A 1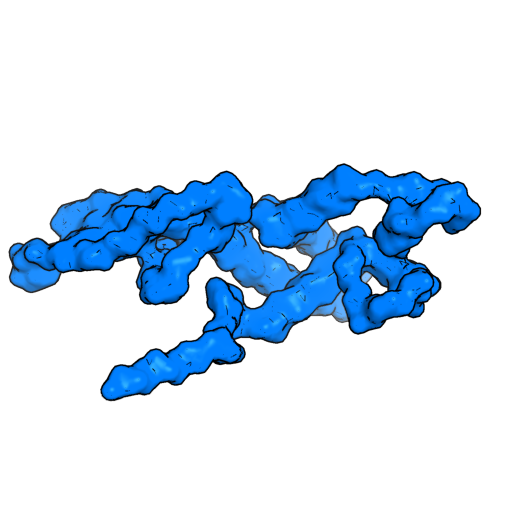 160 ? -11.701 -5.146 24.634 1.00 93.81 160 PHE A O 1
ATOM 1330 N N . VAL A 1 161 ? -12.670 -6.882 23.585 1.00 91.19 161 VAL A N 1
ATOM 1331 C CA . VAL A 1 161 ? -11.470 -7.719 23.584 1.00 91.19 161 VAL A CA 1
ATOM 1332 C C . VAL A 1 161 ? -10.601 -7.290 22.413 1.00 91.19 161 VAL A C 1
ATOM 1334 O O . VAL A 1 161 ? -11.096 -7.210 21.294 1.00 91.19 161 VAL A O 1
ATOM 1337 N N . ILE A 1 162 ? -9.320 -7.054 22.683 1.00 91.62 162 ILE A N 1
ATOM 1338 C CA . ILE A 1 162 ? -8.328 -6.687 21.673 1.00 91.62 162 ILE A CA 1
ATOM 1339 C C . ILE A 1 162 ? -7.293 -7.798 21.522 1.00 91.62 162 ILE A C 1
ATOM 1341 O O . ILE A 1 162 ? -6.865 -8.395 22.514 1.00 91.62 162 ILE A O 1
ATOM 1345 N N . ASP A 1 163 ? -6.883 -8.059 20.285 1.00 88.31 163 ASP A N 1
ATOM 1346 C CA . ASP A 1 163 ? -5.824 -9.013 19.961 1.00 88.31 163 ASP A CA 1
ATOM 1347 C C . ASP A 1 163 ? -4.468 -8.302 19.854 1.00 88.31 163 ASP A C 1
ATOM 1349 O O . ASP A 1 163 ? -4.323 -7.320 19.120 1.00 88.31 163 ASP A O 1
ATOM 1353 N N . LYS A 1 164 ? -3.471 -8.805 20.589 1.00 85.06 164 LYS A N 1
ATOM 1354 C CA . LYS A 1 164 ? -2.104 -8.262 20.650 1.00 85.06 164 LYS A CA 1
ATOM 1355 C C . LYS A 1 164 ? -1.071 -9.378 20.512 1.00 85.06 164 LYS A C 1
ATOM 1357 O O . LYS A 1 164 ? -0.402 -9.724 21.491 1.00 85.06 164 LYS A O 1
ATOM 1362 N N . PRO A 1 165 ? -0.928 -9.963 19.316 1.00 88.25 165 PRO A N 1
ATOM 1363 C CA . PRO A 1 165 ? 0.116 -10.944 19.088 1.00 88.25 165 PRO A CA 1
ATOM 1364 C C . PRO A 1 165 ? 1.495 -10.274 19.163 1.00 88.25 165 PRO A C 1
ATOM 1366 O O . PRO A 1 165 ? 1.660 -9.091 18.854 1.00 88.25 165 PRO A O 1
ATOM 1369 N N . MET A 1 166 ? 2.503 -11.046 19.565 1.00 87.25 166 MET A N 1
ATOM 1370 C CA . MET A 1 166 ? 3.896 -10.613 19.481 1.00 87.25 166 MET A CA 1
ATOM 1371 C C . MET A 1 166 ? 4.406 -10.816 18.055 1.00 87.25 166 MET A C 1
ATOM 1373 O O . MET A 1 166 ? 4.418 -11.943 17.565 1.00 87.25 166 MET A O 1
ATOM 1377 N N . TYR A 1 167 ? 4.853 -9.735 17.419 1.00 87.31 167 TYR A N 1
ATOM 1378 C CA . TYR A 1 167 ? 5.433 -9.769 16.077 1.00 87.31 167 TYR A CA 1
ATOM 1379 C C . TYR A 1 167 ? 6.951 -9.904 16.130 1.00 87.31 167 TYR A C 1
ATOM 1381 O O . TYR A 1 167 ? 7.612 -9.301 16.978 1.00 87.31 167 TYR A O 1
ATOM 1389 N N . ARG A 1 168 ? 7.509 -10.648 15.179 1.00 89.31 168 ARG A N 1
ATOM 1390 C CA . ARG A 1 168 ? 8.948 -10.669 14.898 1.00 89.31 168 ARG A CA 1
ATOM 1391 C C . ARG A 1 168 ? 9.356 -9.433 14.098 1.00 89.31 168 ARG A C 1
ATOM 1393 O O . ARG A 1 168 ? 8.527 -8.774 13.473 1.00 89.31 168 ARG A O 1
ATOM 1400 N N . GLU A 1 169 ? 10.654 -9.144 14.055 1.00 83.31 169 GLU A N 1
ATOM 1401 C CA . GLU A 1 169 ? 11.186 -8.000 13.297 1.00 83.31 169 GLU A CA 1
ATOM 1402 C C . GLU A 1 169 ? 10.859 -8.075 11.797 1.00 83.31 169 GLU A C 1
ATOM 1404 O O . GLU A 1 169 ? 10.552 -7.062 11.171 1.00 83.31 169 GLU A O 1
ATOM 1409 N N . ASN A 1 170 ? 10.847 -9.282 11.225 1.00 82.69 170 ASN A N 1
ATOM 1410 C CA . ASN A 1 170 ? 10.502 -9.513 9.821 1.00 82.69 170 ASN A CA 1
ATOM 1411 C C . ASN A 1 170 ? 8.985 -9.508 9.542 1.00 82.69 170 ASN A C 1
ATOM 1413 O O . ASN A 1 170 ? 8.575 -9.654 8.395 1.00 82.69 170 ASN A O 1
ATOM 1417 N N . GLU A 1 171 ? 8.149 -9.323 10.565 1.00 86.00 171 GLU A N 1
ATOM 1418 C CA . GLU A 1 171 ? 6.685 -9.262 10.471 1.00 86.00 171 GLU A CA 1
ATOM 1419 C C . GLU A 1 171 ? 6.192 -7.806 10.545 1.00 86.00 171 GLU A C 1
ATOM 1421 O O . GLU A 1 171 ? 5.171 -7.483 11.160 1.00 86.00 171 GLU A O 1
ATOM 1426 N N . SER A 1 172 ? 6.934 -6.891 9.915 1.00 83.06 172 SER A N 1
ATOM 1427 C CA . SER A 1 172 ? 6.663 -5.449 9.923 1.00 83.06 172 SER A CA 1
ATOM 1428 C C . SER A 1 172 ? 5.254 -5.104 9.429 1.00 83.06 172 SER A C 1
ATOM 1430 O O . SER A 1 172 ? 4.596 -4.276 10.053 1.00 83.06 172 SER A O 1
ATOM 1432 N N . LEU A 1 173 ? 4.765 -5.805 8.402 1.00 88.31 173 LEU A N 1
ATOM 1433 C CA . LEU A 1 173 ? 3.451 -5.605 7.775 1.00 88.31 173 LEU A CA 1
ATOM 1434 C C . LEU A 1 173 ? 2.347 -6.540 8.300 1.00 88.31 173 LEU A C 1
ATOM 1436 O O . LEU A 1 173 ? 1.221 -6.498 7.808 1.00 88.31 173 LEU A O 1
ATOM 1440 N N . ALA A 1 174 ? 2.658 -7.436 9.241 1.00 88.69 174 ALA A N 1
ATOM 1441 C CA . ALA A 1 174 ? 1.695 -8.426 9.714 1.00 88.69 174 ALA A CA 1
ATOM 1442 C C . ALA A 1 174 ? 0.639 -7.789 10.628 1.00 88.69 174 ALA A C 1
ATOM 1444 O O . ALA A 1 174 ? 0.977 -6.997 11.510 1.00 88.69 174 ALA A O 1
ATOM 1445 N N . LEU A 1 175 ? -0.622 -8.187 10.435 1.00 89.00 175 LEU A N 1
ATOM 1446 C CA . LEU A 1 175 ? -1.775 -7.801 11.250 1.00 89.00 175 LEU A CA 1
ATOM 1447 C C . LEU A 1 175 ? -2.672 -9.016 11.537 1.00 89.00 175 LEU A C 1
ATOM 1449 O O . LEU A 1 175 ? -2.674 -9.969 10.746 1.00 89.00 175 LEU A O 1
ATOM 1453 N N . PRO A 1 176 ? -3.484 -8.988 12.610 1.00 87.44 176 PRO A N 1
ATOM 1454 C CA . PRO A 1 176 ? -4.436 -10.045 12.896 1.00 87.44 176 PRO A CA 1
ATOM 1455 C C . PRO A 1 176 ? -5.556 -10.027 11.859 1.00 87.44 176 PRO A C 1
ATOM 1457 O O . PRO A 1 176 ? -6.240 -9.023 11.661 1.00 87.44 176 PRO A O 1
ATOM 1460 N N . LEU A 1 177 ? -5.770 -11.178 11.227 1.00 84.25 177 LEU A N 1
ATOM 1461 C CA . LEU A 1 177 ? -6.772 -11.376 10.184 1.00 84.25 177 LEU A CA 1
ATOM 1462 C C . LEU A 1 177 ? -8.172 -10.892 10.603 1.00 84.25 177 LEU A C 1
ATOM 1464 O O . LEU A 1 177 ? -8.831 -10.163 9.869 1.00 84.25 177 LEU A O 1
ATOM 1468 N N . ALA A 1 178 ? -8.613 -11.289 11.797 1.00 85.12 178 ALA A N 1
ATOM 1469 C CA . ALA A 1 178 ? -9.966 -11.024 12.275 1.00 85.12 178 ALA A CA 1
ATOM 1470 C C . ALA A 1 178 ? -10.234 -9.540 12.589 1.00 85.12 178 ALA A C 1
ATOM 1472 O O . ALA A 1 178 ? -11.378 -9.108 12.492 1.00 85.12 178 ALA A O 1
ATOM 1473 N N . GLY A 1 179 ? -9.200 -8.772 12.950 1.00 86.12 179 GLY A N 1
ATOM 1474 C CA . GLY A 1 179 ? -9.319 -7.357 13.324 1.00 86.12 179 GLY A CA 1
ATOM 1475 C C . GLY A 1 179 ? -9.018 -6.383 12.185 1.00 86.12 179 GLY A C 1
ATOM 1476 O O . GLY A 1 179 ? -9.222 -5.185 12.333 1.00 86.12 179 GLY A O 1
ATOM 1477 N N . MET A 1 180 ? -8.539 -6.865 11.036 1.00 88.19 180 MET A N 1
ATOM 1478 C CA . MET A 1 180 ? -8.007 -6.004 9.977 1.00 88.19 180 MET A CA 1
ATOM 1479 C C . MET A 1 180 ? -9.023 -4.980 9.445 1.00 88.19 180 MET A C 1
ATOM 1481 O O . MET A 1 180 ? -8.661 -3.826 9.224 1.00 88.19 180 MET A O 1
ATOM 1485 N N . ASP A 1 181 ? -10.280 -5.383 9.242 1.00 89.06 181 ASP A N 1
ATOM 1486 C CA . ASP A 1 181 ? -11.317 -4.483 8.721 1.00 89.06 181 ASP A CA 1
ATOM 1487 C C . ASP A 1 181 ? -11.671 -3.377 9.723 1.00 89.06 181 ASP A C 1
ATOM 1489 O O . ASP A 1 181 ? -11.791 -2.216 9.336 1.00 89.06 181 ASP A O 1
ATOM 1493 N N . GLU A 1 182 ? -11.775 -3.718 11.010 1.00 92.06 182 GLU A N 1
ATOM 1494 C CA . GLU A 1 182 ? -11.960 -2.743 12.089 1.00 92.06 182 GLU A CA 1
ATOM 1495 C C . GLU A 1 182 ? -10.779 -1.769 12.139 1.00 92.06 182 GLU A C 1
ATOM 1497 O O . GLU A 1 182 ? -10.971 -0.553 12.102 1.00 92.06 182 GLU A O 1
ATOM 1502 N N . MET A 1 183 ? -9.554 -2.302 12.143 1.00 93.38 183 MET A N 1
ATOM 1503 C CA . MET A 1 183 ? -8.330 -1.505 12.167 1.00 93.38 183 MET A CA 1
ATOM 1504 C C . MET A 1 183 ? -8.262 -0.543 10.981 1.00 93.38 183 MET A C 1
ATOM 1506 O O . MET A 1 183 ? -7.814 0.593 11.138 1.00 93.38 183 MET A O 1
ATOM 1510 N N . LYS A 1 184 ? -8.721 -0.970 9.797 1.00 92.56 184 LYS A N 1
ATOM 1511 C CA . LYS A 1 184 ? -8.758 -0.124 8.601 1.00 92.56 184 LYS A CA 1
ATOM 1512 C C . LYS A 1 184 ? -9.763 1.018 8.746 1.00 92.56 184 LYS A C 1
ATOM 1514 O O . LYS A 1 184 ? -9.402 2.158 8.478 1.00 92.56 184 LYS A O 1
ATOM 1519 N N . ILE A 1 185 ? -10.973 0.734 9.232 1.00 93.19 185 ILE A N 1
ATOM 1520 C CA . ILE A 1 185 ? -11.997 1.758 9.500 1.00 93.19 185 ILE A CA 1
ATOM 1521 C C . ILE A 1 185 ? -11.478 2.788 10.509 1.00 93.19 185 ILE A C 1
ATOM 1523 O O . ILE A 1 185 ? -11.607 3.990 10.290 1.00 93.19 185 ILE A O 1
ATOM 1527 N N . ILE A 1 186 ? -10.861 2.323 11.597 1.00 93.94 186 ILE A N 1
ATOM 1528 C CA . ILE A 1 186 ? -10.299 3.191 12.636 1.00 93.94 186 ILE A CA 1
ATOM 1529 C C . ILE A 1 186 ? -9.163 4.057 12.079 1.00 93.94 186 ILE A C 1
ATOM 1531 O O . ILE A 1 186 ? -9.117 5.260 12.343 1.00 93.94 186 ILE A O 1
ATOM 1535 N N . TYR A 1 187 ? -8.256 3.459 11.306 1.00 94.25 187 TYR A N 1
ATOM 1536 C CA . TYR A 1 187 ? -7.159 4.172 10.659 1.00 94.25 187 TYR A CA 1
ATOM 1537 C C . TYR A 1 187 ? -7.674 5.274 9.727 1.00 94.25 187 TYR A C 1
ATOM 1539 O O . TYR A 1 187 ? -7.220 6.414 9.826 1.00 94.25 187 TYR A O 1
ATOM 1547 N N . ASP A 1 188 ? -8.637 4.953 8.860 1.00 93.12 188 ASP A N 1
ATOM 1548 C CA . ASP A 1 188 ? -9.205 5.913 7.912 1.00 93.12 188 ASP A CA 1
ATOM 1549 C C . ASP A 1 188 ? -9.924 7.054 8.648 1.00 93.12 188 ASP A C 1
ATOM 1551 O O . ASP A 1 188 ? -9.670 8.220 8.349 1.00 93.12 188 ASP A O 1
ATOM 1555 N N . TYR A 1 189 ? -10.707 6.735 9.684 1.00 92.44 189 TYR A N 1
ATOM 1556 C CA . TYR A 1 189 ? -11.379 7.727 10.525 1.00 92.44 189 TYR A CA 1
ATOM 1557 C C . TYR A 1 189 ? -10.393 8.689 11.207 1.00 92.44 189 TYR A C 1
ATOM 1559 O O . TYR A 1 189 ? -10.580 9.905 11.168 1.00 92.44 189 TYR A O 1
ATOM 1567 N N . ILE A 1 190 ? -9.321 8.174 11.823 1.00 90.12 190 ILE A N 1
ATOM 1568 C CA . ILE A 1 190 ? -8.310 9.021 12.478 1.00 90.12 190 ILE A CA 1
ATOM 1569 C C . ILE A 1 190 ? -7.582 9.891 11.450 1.00 90.12 190 ILE A C 1
ATOM 1571 O O . ILE A 1 190 ? -7.357 11.076 11.700 1.00 90.12 190 ILE A O 1
ATOM 1575 N N . ARG A 1 191 ? -7.232 9.321 10.293 1.00 89.88 191 ARG A N 1
ATOM 1576 C CA . ARG A 1 191 ? -6.568 10.048 9.208 1.00 89.88 191 ARG A CA 1
ATOM 1577 C C . ARG A 1 191 ? -7.429 11.219 8.729 1.00 89.88 191 ARG A C 1
ATOM 1579 O O . ARG A 1 191 ? -6.929 12.336 8.651 1.00 89.88 191 ARG A O 1
ATOM 1586 N N . GLU A 1 192 ? -8.717 10.996 8.483 1.00 89.44 192 GLU A N 1
ATOM 1587 C CA . GLU A 1 192 ? -9.663 12.047 8.085 1.00 89.44 192 GLU A CA 1
ATOM 1588 C C . GLU A 1 192 ? -9.787 13.154 9.141 1.00 89.44 192 GLU A C 1
ATOM 1590 O O . GLU A 1 192 ? -9.743 14.330 8.794 1.00 89.44 192 GLU A O 1
ATOM 1595 N N . GLN A 1 193 ? -9.854 12.801 10.429 1.00 84.31 193 GLN A N 1
ATOM 1596 C CA . GLN A 1 193 ? -9.887 13.780 11.526 1.00 84.31 193 GLN A CA 1
ATOM 1597 C C . GLN A 1 193 ? -8.599 14.609 11.634 1.00 84.31 193 GLN A C 1
ATOM 1599 O O . GLN A 1 193 ? -8.647 15.751 12.070 1.00 84.31 193 GLN A O 1
ATOM 1604 N N . SER A 1 194 ? -7.445 14.045 11.267 1.00 77.69 194 SER A N 1
ATOM 1605 C CA . SER A 1 194 ? -6.155 14.749 11.324 1.00 77.69 194 SER A CA 1
ATOM 1606 C C . SER A 1 194 ? -5.916 15.722 10.164 1.00 77.69 194 SER A C 1
ATOM 1608 O O . SER A 1 194 ? -5.036 16.577 10.258 1.00 77.69 194 SER A O 1
ATOM 1610 N N . HIS A 1 195 ? -6.680 15.587 9.076 1.00 63.72 195 HIS A N 1
ATOM 1611 C CA . HIS A 1 195 ? -6.614 16.452 7.896 1.00 63.72 195 HIS A CA 1
ATOM 1612 C C . HIS A 1 195 ? -7.760 17.481 7.823 1.00 63.72 195 HIS A C 1
ATOM 1614 O O . HIS A 1 195 ? -7.787 18.270 6.878 1.00 63.72 195 HIS A O 1
ATOM 1620 N N . ALA A 1 196 ? -8.686 17.465 8.788 1.00 46.88 196 ALA A N 1
ATOM 1621 C CA . ALA A 1 196 ? -9.770 18.437 8.960 1.00 46.88 196 ALA A CA 1
ATOM 1622 C C . ALA A 1 196 ? -9.355 19.578 9.903 1.00 46.88 196 ALA A C 1
ATOM 1624 O O . ALA A 1 196 ? -9.806 20.721 9.659 1.00 46.88 196 ALA A O 1
#

Radius of gyration: 21.82 Å; chains: 1; bounding box: 57×45×56 Å

pLDDT: mean 82.28, std 15.23, range [26.5, 96.88]